Protein AF-A0A8H7TUS2-F1 (afdb_monomer_lite)

Structure (mmCIF, N/CA/C/O backbone):
data_AF-A0A8H7TUS2-F1
#
_entry.id   AF-A0A8H7TUS2-F1
#
loop_
_atom_site.group_PDB
_atom_site.id
_atom_site.type_symbol
_atom_site.label_atom_id
_atom_site.label_alt_id
_atom_site.label_comp_id
_atom_site.label_asym_id
_atom_site.label_entity_id
_atom_site.label_seq_id
_atom_site.pdbx_PDB_ins_code
_atom_site.Cartn_x
_atom_site.Cartn_y
_atom_site.Cartn_z
_atom_site.occupancy
_atom_site.B_iso_or_equiv
_atom_site.auth_seq_id
_atom_site.auth_comp_id
_atom_site.auth_asym_id
_atom_site.auth_atom_id
_atom_site.pdbx_PDB_model_num
ATOM 1 N N . MET A 1 1 ? 40.081 -35.229 26.082 1.00 34.72 1 MET A N 1
ATOM 2 C CA . MET A 1 1 ? 40.933 -34.629 25.039 1.00 34.72 1 MET A CA 1
ATOM 3 C C . MET A 1 1 ? 40.095 -34.564 23.781 1.00 34.72 1 MET A C 1
ATOM 5 O O . MET A 1 1 ? 39.712 -35.615 23.290 1.00 34.72 1 MET A O 1
ATOM 9 N N . ALA A 1 2 ? 39.682 -33.361 23.383 1.00 35.25 2 ALA A N 1
ATOM 10 C CA . ALA A 1 2 ? 38.905 -33.144 22.170 1.00 35.25 2 ALA A CA 1
ATOM 11 C C . ALA A 1 2 ? 39.886 -33.076 20.996 1.00 35.25 2 ALA A C 1
ATOM 13 O O . ALA A 1 2 ? 40.808 -32.264 21.015 1.00 35.25 2 ALA A O 1
ATOM 14 N N . SER A 1 3 ? 39.739 -33.990 20.044 1.00 38.72 3 SER A N 1
ATOM 15 C CA . SER A 1 3 ? 40.509 -34.000 18.807 1.00 38.72 3 SER A CA 1
ATOM 16 C C . SER A 1 3 ? 39.911 -32.964 17.862 1.00 38.72 3 SER A C 1
ATOM 18 O O . SER A 1 3 ? 38.762 -33.098 17.451 1.00 38.72 3 SER A O 1
ATOM 20 N N . GLU A 1 4 ? 40.676 -31.920 17.558 1.00 46.31 4 GLU A N 1
ATOM 21 C CA . GLU A 1 4 ? 40.338 -30.940 16.530 1.00 46.31 4 GLU A CA 1
ATOM 22 C C . GLU A 1 4 ? 40.502 -31.576 15.140 1.00 46.31 4 GLU A C 1
ATOM 24 O O . GLU A 1 4 ? 41.605 -31.959 14.742 1.00 46.31 4 GLU A O 1
ATOM 29 N N . GLU A 1 5 ? 39.402 -31.700 14.394 1.00 50.47 5 GLU A N 1
ATOM 30 C CA . GLU A 1 5 ? 39.428 -31.972 12.955 1.00 50.47 5 GLU A CA 1
ATOM 31 C C . GLU A 1 5 ? 39.929 -30.720 12.226 1.00 50.47 5 GLU A C 1
ATOM 33 O O . GLU A 1 5 ? 39.175 -29.818 11.869 1.00 50.47 5 GLU A O 1
ATOM 38 N N . SER A 1 6 ? 41.239 -30.662 12.008 1.00 51.59 6 SER A N 1
ATOM 39 C CA . SER A 1 6 ? 41.844 -29.725 11.068 1.00 51.59 6 SER A CA 1
ATOM 40 C C . SER A 1 6 ? 41.703 -30.286 9.651 1.00 51.59 6 SER A C 1
ATOM 42 O O . SER A 1 6 ? 42.516 -31.079 9.183 1.0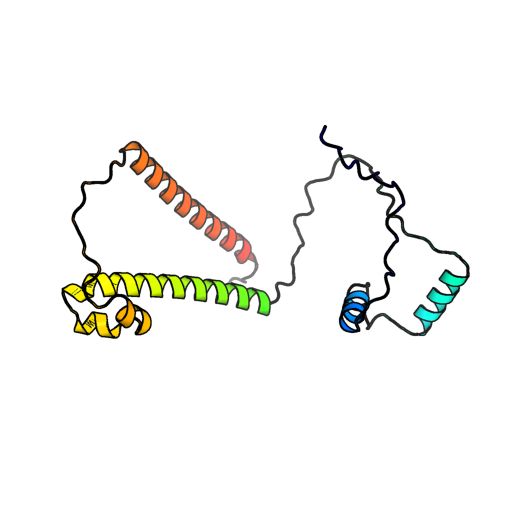0 51.59 6 SER A O 1
ATOM 44 N N . THR A 1 7 ? 40.643 -29.893 8.943 1.00 62.62 7 THR A N 1
ATOM 45 C CA . THR A 1 7 ? 40.546 -30.088 7.488 1.00 62.62 7 THR A CA 1
ATOM 46 C C . THR A 1 7 ? 41.699 -29.350 6.799 1.00 62.62 7 THR A C 1
ATOM 48 O O . THR A 1 7 ? 41.770 -28.123 6.912 1.00 62.62 7 THR A O 1
ATOM 51 N N . PRO A 1 8 ? 42.602 -30.029 6.066 1.00 59.81 8 PRO A N 1
ATOM 52 C CA . PRO A 1 8 ? 43.648 -29.337 5.332 1.00 59.81 8 PRO A CA 1
ATOM 53 C C . PRO A 1 8 ? 43.037 -28.643 4.110 1.00 59.81 8 PRO A C 1
ATOM 55 O O . PRO A 1 8 ? 42.563 -29.292 3.178 1.00 59.81 8 PRO A O 1
ATOM 58 N N . LEU A 1 9 ? 43.066 -27.309 4.118 1.00 59.84 9 LEU A N 1
ATOM 59 C CA . LEU A 1 9 ? 42.800 -26.457 2.959 1.00 59.84 9 LEU A CA 1
ATOM 60 C C . LEU A 1 9 ? 43.797 -26.802 1.844 1.00 59.84 9 LEU A C 1
ATOM 62 O O . LEU A 1 9 ? 44.928 -26.319 1.818 1.00 59.84 9 LEU A O 1
ATOM 66 N N . SER A 1 10 ? 43.395 -27.669 0.917 1.00 66.38 10 SER A N 1
ATOM 67 C CA . SER A 1 10 ? 44.170 -27.928 -0.288 1.00 66.38 10 SER A CA 1
ATOM 68 C C . SER A 1 10 ? 44.072 -26.714 -1.212 1.00 66.38 10 SER A C 1
ATOM 70 O O . SER A 1 10 ? 43.027 -26.493 -1.822 1.00 66.38 10 SER A O 1
ATOM 72 N N . LEU A 1 11 ? 45.166 -25.964 -1.363 1.00 65.19 11 LEU A N 1
ATOM 73 C CA . LEU A 1 11 ? 45.353 -24.930 -2.392 1.00 65.19 11 LEU A CA 1
ATOM 74 C C . LEU A 1 11 ? 45.527 -25.555 -3.790 1.00 65.19 11 LEU A C 1
ATOM 76 O O . LEU A 1 11 ? 46.476 -25.263 -4.514 1.00 65.19 11 LEU A O 1
ATOM 80 N N . ARG A 1 12 ? 44.636 -26.476 -4.166 1.00 72.19 12 ARG A N 1
ATOM 81 C CA . ARG A 1 12 ? 44.502 -26.897 -5.560 1.00 72.19 12 ARG A CA 1
ATOM 82 C C . ARG A 1 12 ? 43.554 -25.910 -6.238 1.00 72.19 12 ARG A C 1
ATOM 84 O O . ARG A 1 12 ? 42.526 -25.595 -5.637 1.00 72.19 12 ARG A O 1
ATOM 91 N N . PRO A 1 13 ? 43.872 -25.420 -7.450 1.00 72.69 13 PRO A N 1
ATOM 92 C CA . PRO A 1 13 ? 42.925 -24.614 -8.206 1.00 72.69 13 PRO A CA 1
ATOM 93 C C . PRO A 1 13 ? 41.612 -25.391 -8.314 1.00 72.69 13 PRO A C 1
ATOM 95 O O . PRO A 1 13 ? 41.618 -26.594 -8.594 1.00 72.69 13 PRO A O 1
ATOM 98 N N . VAL A 1 14 ? 40.499 -24.714 -8.020 1.00 67.38 14 VAL A N 1
ATOM 99 C CA . VAL A 1 14 ? 39.161 -25.299 -8.128 1.00 67.38 14 VAL A CA 1
ATOM 100 C C . VAL A 1 14 ? 39.028 -25.840 -9.554 1.00 67.38 14 VAL A C 1
ATOM 102 O O . VAL A 1 14 ? 39.317 -25.091 -10.491 1.00 67.38 14 VAL A O 1
ATOM 105 N N . PRO A 1 15 ? 38.659 -27.120 -9.755 1.00 69.56 15 PRO A N 1
ATOM 106 C CA . PRO A 1 15 ? 38.473 -27.643 -11.099 1.00 69.56 15 PRO A CA 1
ATOM 107 C C . PRO A 1 15 ? 37.460 -26.752 -11.814 1.00 69.56 15 PRO A C 1
ATOM 109 O O . PRO A 1 15 ? 36.329 -26.592 -11.350 1.00 69.56 15 PRO A O 1
ATOM 112 N N . VAL A 1 16 ? 37.893 -26.120 -12.907 1.00 63.94 16 VAL A N 1
ATOM 113 C CA . VAL A 1 16 ? 37.034 -25.266 -13.724 1.00 63.94 16 VAL A CA 1
ATOM 114 C C . VAL A 1 16 ? 35.939 -26.175 -14.266 1.00 63.94 16 VAL A C 1
ATOM 116 O O . VAL A 1 16 ? 36.209 -27.051 -15.084 1.00 63.94 16 VAL A O 1
ATOM 119 N N . ALA A 1 17 ? 34.720 -26.027 -13.748 1.00 62.62 17 ALA A N 1
ATOM 120 C CA . ALA A 1 17 ? 33.579 -26.766 -14.259 1.00 62.62 17 ALA A CA 1
ATOM 121 C C . ALA A 1 17 ? 33.454 -26.491 -15.763 1.00 62.62 17 ALA A C 1
ATOM 123 O O . ALA A 1 17 ? 33.613 -25.344 -16.193 1.00 62.62 17 ALA A O 1
ATOM 124 N N . ASP A 1 18 ? 33.186 -27.537 -16.549 1.00 61.56 18 ASP A N 1
ATOM 125 C CA . ASP A 1 18 ? 33.013 -27.430 -17.996 1.00 61.56 18 ASP A CA 1
ATOM 126 C C . ASP A 1 18 ? 32.070 -26.264 -18.324 1.00 61.56 18 ASP A C 1
ATOM 128 O O . ASP A 1 18 ? 30.880 -26.304 -18.009 1.00 61.56 18 ASP A O 1
ATOM 132 N N . ARG A 1 19 ? 32.590 -25.219 -18.985 1.00 62.00 19 ARG A N 1
ATOM 133 C CA . ARG A 1 19 ? 31.831 -24.031 -19.431 1.00 62.00 19 ARG A CA 1
ATOM 134 C C . ARG A 1 19 ? 30.894 -24.343 -20.612 1.00 62.00 19 ARG A C 1
ATOM 136 O O . ARG A 1 19 ? 30.648 -23.489 -21.470 1.00 62.00 19 ARG A O 1
ATOM 143 N N . LYS A 1 20 ? 30.420 -25.587 -20.706 1.00 66.81 20 LYS A N 1
ATOM 144 C CA . LYS A 1 20 ? 29.454 -26.038 -21.705 1.00 66.81 20 LYS A CA 1
ATOM 145 C C . LYS A 1 20 ? 28.049 -25.802 -21.141 1.00 66.81 20 LYS A C 1
ATOM 147 O O . LYS A 1 20 ? 27.778 -26.251 -20.027 1.00 66.81 20 LYS A O 1
ATOM 152 N N . PRO A 1 21 ? 27.165 -25.094 -21.864 1.00 66.50 21 PRO A N 1
ATOM 153 C CA . PRO A 1 21 ? 25.798 -24.871 -21.406 1.00 66.50 21 PRO A CA 1
ATOM 154 C C . PRO A 1 21 ? 25.099 -26.219 -21.243 1.00 66.50 21 PRO A C 1
ATOM 156 O O . PRO A 1 21 ? 25.183 -27.080 -22.121 1.00 66.50 21 PRO A O 1
ATOM 159 N N . LYS A 1 22 ? 24.426 -26.412 -20.108 1.00 73.81 22 LYS A N 1
ATOM 160 C CA . LYS A 1 22 ? 23.734 -27.671 -19.799 1.00 73.81 22 LYS A CA 1
ATOM 161 C C . LYS A 1 22 ? 22.353 -27.716 -20.451 1.00 73.81 22 LYS A C 1
ATOM 163 O O . LYS A 1 22 ? 21.790 -28.794 -20.619 1.00 73.81 22 LYS A O 1
ATOM 168 N N . ASN A 1 23 ? 21.819 -26.551 -20.824 1.00 80.88 23 ASN A N 1
ATOM 169 C CA . ASN A 1 23 ? 20.497 -26.387 -21.416 1.00 80.88 23 ASN A CA 1
ATOM 170 C C . ASN A 1 23 ? 20.539 -25.458 -22.644 1.00 80.88 23 ASN A C 1
ATOM 172 O O . ASN A 1 23 ? 21.298 -24.490 -22.692 1.00 80.88 23 ASN A O 1
ATOM 176 N N . LEU A 1 24 ? 19.665 -25.719 -23.619 1.00 78.50 24 LEU A N 1
ATOM 177 C CA . LEU A 1 24 ? 19.469 -24.890 -24.808 1.00 78.50 24 LEU A CA 1
ATOM 178 C C . LEU A 1 24 ? 19.122 -23.436 -24.448 1.00 78.50 24 LEU A C 1
ATOM 180 O O . LEU A 1 24 ? 19.588 -22.517 -25.111 1.00 78.50 24 LEU A O 1
ATOM 184 N N . ALA A 1 25 ? 18.360 -23.216 -23.373 1.00 81.31 25 ALA A N 1
ATOM 185 C CA . ALA A 1 25 ? 18.039 -21.869 -22.895 1.00 81.31 25 ALA A CA 1
ATOM 186 C C . ALA A 1 25 ? 19.293 -21.080 -22.466 1.00 81.31 25 ALA A C 1
ATOM 188 O O . ALA A 1 25 ? 19.424 -19.905 -22.801 1.00 81.31 25 ALA A O 1
ATOM 189 N N . GLU A 1 26 ? 20.246 -21.734 -21.795 1.00 81.00 26 GLU A N 1
ATOM 190 C CA . GLU A 1 26 ? 21.525 -21.120 -21.404 1.00 81.00 26 GLU A CA 1
ATOM 191 C C . GLU A 1 26 ? 22.400 -20.828 -22.628 1.00 81.00 26 GLU A C 1
ATOM 193 O O . GLU A 1 26 ? 23.069 -19.799 -22.689 1.00 81.00 26 GLU A O 1
ATOM 198 N N . PHE A 1 27 ? 22.369 -21.710 -23.631 1.00 79.81 27 PHE A N 1
ATOM 199 C CA . PHE A 1 27 ? 23.082 -21.504 -24.890 1.00 79.81 27 PHE A CA 1
ATOM 200 C C . PHE A 1 27 ? 22.532 -20.306 -25.672 1.00 79.81 27 PHE A C 1
ATOM 202 O O . PHE A 1 27 ? 23.301 -19.463 -26.128 1.00 79.81 27 PHE A O 1
ATOM 209 N N . ILE A 1 28 ? 21.205 -20.191 -25.770 1.00 82.00 28 ILE A N 1
ATOM 210 C CA . ILE A 1 28 ? 20.536 -19.059 -26.424 1.00 82.00 28 ILE A CA 1
ATOM 211 C C . ILE A 1 28 ? 20.849 -17.750 -25.689 1.00 82.00 28 ILE A C 1
ATOM 213 O O . ILE A 1 28 ? 21.170 -16.755 -26.337 1.00 82.00 28 ILE A O 1
ATOM 217 N N . ALA A 1 29 ? 20.807 -17.747 -24.353 1.00 82.81 29 ALA A N 1
ATOM 218 C CA . ALA A 1 29 ? 21.153 -16.575 -23.550 1.00 82.81 29 ALA A CA 1
ATOM 219 C C . ALA A 1 29 ? 22.613 -16.144 -23.763 1.00 82.81 29 ALA A C 1
ATOM 221 O O . ALA A 1 29 ? 22.881 -14.963 -23.966 1.00 82.81 29 ALA A O 1
ATOM 222 N N . ARG A 1 30 ? 23.547 -17.104 -23.796 1.00 79.44 30 ARG A N 1
ATOM 223 C CA . ARG A 1 30 ? 24.968 -16.835 -24.047 1.00 79.44 30 ARG A CA 1
ATOM 224 C C . ARG A 1 30 ? 25.211 -16.238 -25.429 1.00 79.44 30 ARG A C 1
ATOM 226 O O . ARG A 1 30 ? 25.967 -15.282 -25.539 1.00 79.44 30 ARG A O 1
ATOM 233 N N . ILE A 1 31 ? 24.584 -16.785 -26.468 1.00 80.75 31 ILE A N 1
ATOM 234 C CA . ILE A 1 31 ? 24.749 -16.270 -27.833 1.00 80.75 31 ILE A CA 1
ATOM 235 C C . ILE A 1 31 ? 24.148 -14.872 -27.963 1.00 80.75 31 ILE A C 1
ATOM 237 O O . ILE A 1 31 ? 24.745 -14.008 -28.592 1.00 80.75 31 ILE A O 1
ATOM 241 N N . ASN A 1 32 ? 22.998 -14.612 -27.339 1.00 80.25 32 ASN A N 1
ATOM 242 C CA . ASN A 1 32 ? 22.396 -13.279 -27.359 1.00 80.25 32 ASN A CA 1
ATOM 243 C C . ASN A 1 32 ? 23.213 -12.226 -26.595 1.00 80.25 32 ASN A C 1
ATOM 245 O O . ASN A 1 32 ? 23.097 -11.049 -26.917 1.00 80.25 32 ASN A O 1
ATOM 249 N N . ALA A 1 33 ? 24.027 -12.634 -25.618 1.00 79.69 33 ALA A N 1
ATOM 250 C CA . ALA A 1 33 ? 24.937 -11.744 -24.899 1.00 79.69 33 ALA A CA 1
ATOM 251 C C . ALA A 1 33 ? 26.211 -11.398 -25.696 1.00 79.69 33 ALA A C 1
ATOM 253 O O . ALA A 1 33 ? 26.919 -10.466 -25.326 1.00 79.69 33 ALA A O 1
ATOM 254 N N . GLN A 1 34 ? 26.517 -12.125 -26.779 1.00 78.94 34 GLN A N 1
ATOM 255 C CA . GLN A 1 34 ? 27.629 -11.785 -27.666 1.00 78.94 34 GLN A CA 1
ATOM 256 C C . GLN A 1 34 ? 27.242 -10.624 -28.600 1.00 78.94 34 GLN A C 1
ATOM 258 O O . GLN A 1 34 ? 26.101 -10.570 -29.078 1.00 78.94 34 GLN A O 1
ATOM 263 N N . PRO A 1 35 ? 28.174 -9.701 -28.905 1.00 66.00 35 PRO A N 1
ATOM 264 C CA . PRO A 1 35 ? 27.900 -8.562 -29.774 1.00 66.00 35 PRO A CA 1
ATOM 265 C C . PRO A 1 35 ? 27.426 -9.038 -31.157 1.00 66.00 35 PRO A C 1
ATOM 267 O O . PRO A 1 35 ? 28.137 -9.727 -31.884 1.00 66.00 35 PRO A O 1
ATOM 270 N N . GLY A 1 36 ? 26.186 -8.687 -31.512 1.00 71.00 36 GLY A N 1
ATOM 271 C CA . GLY A 1 36 ? 25.531 -9.089 -32.764 1.00 71.00 36 GLY A CA 1
ATOM 272 C C . GLY A 1 36 ? 24.563 -10.278 -32.660 1.00 71.00 36 GLY A C 1
ATOM 273 O O . GLY A 1 36 ? 23.772 -10.482 -33.587 1.00 71.00 36 GLY A O 1
ATOM 274 N N . GLY A 1 37 ? 24.547 -11.019 -31.546 1.00 80.12 37 GLY A N 1
ATOM 275 C CA . GLY A 1 37 ? 23.622 -12.133 -31.295 1.00 80.12 37 GLY A CA 1
ATOM 276 C C . GLY A 1 37 ? 23.526 -13.162 -32.436 1.00 80.12 37 GLY A C 1
ATOM 277 O O . GLY A 1 37 ? 24.399 -13.265 -33.298 1.00 80.12 37 GLY A O 1
ATOM 278 N N . PHE A 1 38 ? 22.403 -13.890 -32.524 1.00 76.19 38 PHE A N 1
ATOM 279 C CA . PHE A 1 38 ? 22.153 -14.829 -33.639 1.00 76.19 38 PHE A CA 1
ATOM 280 C C . PHE A 1 38 ? 22.128 -14.173 -35.027 1.00 76.19 38 PHE A C 1
ATOM 282 O O . PHE A 1 38 ? 22.279 -14.864 -36.029 1.00 76.19 38 PHE A O 1
ATOM 289 N N . ARG A 1 39 ? 21.914 -12.854 -35.111 1.00 77.38 39 ARG A N 1
ATOM 290 C CA . ARG A 1 39 ? 21.793 -12.140 -36.393 1.00 77.38 39 ARG A CA 1
ATOM 291 C C . ARG A 1 39 ? 23.146 -11.757 -36.996 1.00 77.38 39 ARG A C 1
ATOM 293 O O . ARG A 1 39 ? 23.227 -11.595 -38.208 1.00 77.38 39 ARG A O 1
ATOM 300 N N . GLY A 1 40 ? 24.182 -11.606 -36.171 1.00 72.00 40 GLY A N 1
ATOM 301 C CA . GLY A 1 40 ? 25.548 -11.293 -36.601 1.00 72.00 40 GLY A CA 1
ATOM 302 C C . GLY A 1 40 ? 26.390 -12.523 -36.952 1.00 72.00 40 GLY A C 1
ATOM 303 O O . GLY A 1 40 ? 27.426 -12.387 -37.608 1.00 72.00 40 GLY A O 1
ATOM 304 N N . LEU A 1 41 ? 25.935 -13.715 -36.549 1.00 72.00 41 LEU A N 1
ATOM 305 C CA . LEU A 1 41 ? 26.589 -14.994 -36.812 1.00 72.00 41 LEU A CA 1
ATOM 306 C C . LEU A 1 41 ? 26.348 -15.426 -38.265 1.00 72.00 41 LEU A C 1
ATOM 308 O O . LEU A 1 41 ? 25.227 -15.713 -38.677 1.00 72.00 41 LEU A O 1
ATOM 312 N N . THR A 1 42 ? 27.424 -15.488 -39.047 1.00 77.50 42 THR A N 1
ATOM 313 C CA . THR A 1 42 ? 27.422 -16.023 -40.417 1.00 77.50 42 THR A CA 1
ATOM 314 C C . THR A 1 42 ? 28.400 -17.187 -40.490 1.00 77.50 42 THR A C 1
ATOM 316 O O . THR A 1 42 ? 29.443 -17.167 -39.838 1.00 77.50 42 THR A O 1
ATOM 319 N N . GLU A 1 43 ? 28.067 -18.215 -41.272 1.00 75.12 43 GLU A N 1
ATOM 320 C CA . GLU A 1 43 ? 28.871 -19.444 -41.372 1.00 75.12 43 GLU A CA 1
ATOM 321 C C . GLU A 1 43 ? 30.312 -19.171 -41.831 1.00 75.12 43 GLU A C 1
ATOM 323 O O . GLU A 1 43 ? 31.239 -19.863 -41.417 1.00 75.12 43 GLU A O 1
ATOM 328 N N . THR A 1 44 ? 30.508 -18.136 -42.649 1.00 73.56 44 THR A N 1
ATOM 329 C CA . THR A 1 44 ? 31.827 -17.708 -43.125 1.00 73.56 44 THR A CA 1
ATOM 330 C C . THR A 1 44 ? 32.701 -17.193 -41.982 1.00 73.56 44 THR A C 1
ATOM 332 O O . THR A 1 44 ? 33.805 -17.697 -41.811 1.00 73.56 44 THR A O 1
ATOM 335 N N . LYS A 1 45 ? 32.175 -16.298 -41.132 1.00 74.56 45 LYS A N 1
ATOM 336 C CA . LYS A 1 45 ? 32.902 -15.757 -39.970 1.00 74.56 45 LYS A CA 1
ATOM 337 C C . LYS A 1 45 ? 33.246 -16.831 -38.943 1.00 74.56 45 LYS A C 1
ATOM 339 O O . LYS A 1 45 ? 34.332 -16.822 -38.388 1.00 74.56 45 LYS A O 1
ATOM 344 N N . LEU A 1 46 ? 32.338 -17.784 -38.722 1.00 75.12 46 LEU A N 1
ATOM 345 C CA . LEU A 1 46 ? 32.558 -18.857 -37.749 1.00 75.12 46 LEU A CA 1
ATOM 346 C C . LEU A 1 46 ? 33.652 -19.836 -38.204 1.00 75.12 46 LEU A C 1
ATOM 348 O O . LEU A 1 46 ? 34.384 -20.383 -37.385 1.00 75.12 46 LEU A O 1
ATOM 352 N N . ARG A 1 47 ? 33.764 -20.075 -39.517 1.00 76.75 47 ARG A N 1
ATOM 353 C CA . ARG A 1 47 ? 34.850 -20.890 -40.079 1.00 76.75 47 ARG A CA 1
ATOM 354 C C . ARG A 1 47 ? 36.188 -20.166 -40.025 1.00 76.75 47 ARG A C 1
ATOM 356 O O . ARG A 1 47 ? 37.188 -20.814 -39.747 1.00 76.75 47 ARG A O 1
ATOM 363 N N . GLU A 1 48 ? 36.199 -18.860 -40.275 1.00 75.88 48 GLU A N 1
ATOM 364 C CA . GLU A 1 48 ? 37.393 -18.020 -40.128 1.00 75.88 48 GLU A CA 1
ATOM 365 C C . GLU A 1 48 ? 37.875 -18.018 -38.666 1.00 75.88 48 GLU A C 1
ATOM 367 O O . GLU A 1 48 ? 39.021 -18.380 -38.413 1.00 75.88 48 GLU A O 1
ATOM 372 N N . GLU A 1 49 ? 36.977 -17.790 -37.702 1.00 71.31 49 GLU A N 1
ATOM 373 C CA . GLU A 1 49 ? 37.276 -17.842 -36.260 1.00 71.31 49 GLU A CA 1
ATOM 374 C C . GLU A 1 49 ? 37.781 -19.228 -35.815 1.00 71.31 49 GLU A C 1
ATOM 376 O O . GLU A 1 49 ? 38.740 -19.339 -35.053 1.00 71.31 49 GLU A O 1
ATOM 381 N N . ALA A 1 50 ? 37.183 -20.317 -36.313 1.00 74.62 50 ALA A N 1
ATOM 382 C CA . ALA A 1 50 ? 37.628 -21.672 -35.983 1.00 74.62 50 ALA A CA 1
ATOM 383 C C . ALA A 1 50 ? 39.057 -21.960 -36.480 1.00 74.62 50 ALA A C 1
ATOM 385 O O . ALA A 1 50 ? 39.826 -22.622 -35.783 1.00 74.62 50 ALA A O 1
ATOM 386 N N . VAL A 1 51 ? 39.416 -21.444 -37.659 1.00 74.94 51 VAL A N 1
ATOM 387 C CA . VAL A 1 51 ? 40.765 -21.571 -38.227 1.00 74.94 51 VAL A CA 1
ATOM 388 C C . VAL A 1 51 ? 41.765 -20.690 -37.468 1.00 74.94 51 VAL A C 1
ATOM 390 O O . VAL A 1 51 ? 42.902 -21.102 -37.246 1.00 74.94 51 VAL A O 1
ATOM 393 N N . GLU A 1 52 ? 41.364 -19.501 -37.021 1.00 70.56 52 GLU A N 1
ATOM 394 C CA . GLU A 1 52 ? 42.195 -18.617 -36.191 1.00 70.56 52 GLU A CA 1
ATOM 395 C C . GLU A 1 52 ? 42.476 -19.214 -34.801 1.00 70.56 52 GLU A C 1
ATOM 397 O O . GLU A 1 52 ? 43.611 -19.153 -34.316 1.00 70.56 52 GLU A O 1
ATOM 402 N N . LEU A 1 53 ? 41.480 -19.877 -34.202 1.00 67.88 53 LEU A N 1
ATOM 403 C CA . LEU A 1 53 ? 41.622 -20.616 -32.945 1.00 67.88 53 LEU A CA 1
ATOM 404 C C . LEU A 1 53 ? 42.505 -21.867 -33.092 1.00 67.88 53 LEU A C 1
ATOM 406 O O . LEU A 1 53 ? 43.302 -22.156 -32.199 1.00 67.88 53 LEU A O 1
ATOM 410 N N . GLU A 1 54 ? 42.407 -22.595 -34.210 1.00 68.12 54 GLU A N 1
ATOM 411 C CA . GLU A 1 54 ? 43.261 -23.760 -34.500 1.00 68.12 54 GLU A CA 1
ATOM 412 C C . GLU A 1 54 ? 44.727 -23.359 -34.735 1.00 68.12 54 GLU A C 1
ATOM 414 O O . GLU A 1 54 ? 45.644 -24.064 -34.312 1.00 68.12 54 GLU A O 1
ATOM 419 N N . ASN A 1 55 ? 44.960 -22.183 -35.324 1.00 66.94 55 ASN A N 1
ATOM 420 C CA . ASN A 1 55 ? 46.297 -21.627 -35.555 1.00 66.94 55 ASN A CA 1
ATOM 421 C C . ASN A 1 55 ? 46.942 -21.003 -34.301 1.00 66.94 55 ASN A C 1
ATOM 423 O O . ASN A 1 55 ? 48.014 -20.405 -34.393 1.00 66.94 55 ASN A O 1
ATOM 427 N N . GLY A 1 56 ? 46.327 -21.155 -33.122 1.00 52.38 56 GLY A N 1
ATOM 428 C CA . GLY A 1 56 ? 46.920 -20.764 -31.843 1.00 52.38 56 GLY A CA 1
ATOM 429 C C . GLY A 1 56 ? 46.983 -19.257 -31.598 1.00 52.38 56 GLY A C 1
ATOM 430 O O . GLY A 1 56 ? 47.594 -18.838 -30.617 1.00 52.38 56 GLY A O 1
ATOM 431 N N . ASN A 1 57 ? 46.321 -18.435 -32.419 1.00 49.41 57 ASN A N 1
ATOM 432 C CA . ASN A 1 57 ? 46.187 -17.003 -32.163 1.00 49.41 57 ASN A CA 1
ATOM 433 C C . ASN A 1 57 ? 45.005 -16.747 -31.217 1.00 49.41 57 ASN A C 1
ATOM 435 O O . ASN A 1 57 ? 44.065 -16.021 -31.526 1.00 49.41 57 ASN A O 1
ATOM 439 N N . SER A 1 58 ? 45.041 -17.401 -30.054 1.00 44.75 58 SER A N 1
ATOM 440 C CA . SER A 1 58 ? 44.186 -17.039 -28.930 1.00 44.75 58 SER A CA 1
ATOM 441 C C . SER A 1 58 ? 44.733 -15.745 -28.341 1.00 44.75 58 SER A C 1
ATOM 443 O O . SER A 1 58 ? 45.502 -15.776 -27.381 1.00 44.75 58 SER A O 1
ATOM 445 N N . THR A 1 59 ? 44.344 -14.602 -28.902 1.00 42.72 59 THR A N 1
ATOM 446 C CA . THR A 1 59 ? 44.296 -13.376 -28.109 1.00 42.72 59 THR A CA 1
ATOM 447 C C . THR A 1 59 ? 43.195 -13.613 -27.082 1.00 42.72 59 THR A C 1
ATOM 449 O O . THR A 1 59 ? 42.021 -13.333 -27.302 1.00 42.72 59 THR A O 1
ATOM 452 N N . ALA A 1 60 ? 43.562 -14.253 -25.972 1.00 42.56 60 ALA A N 1
ATOM 453 C CA . ALA A 1 60 ? 42.899 -13.957 -24.727 1.00 42.56 60 ALA A CA 1
ATOM 454 C C . ALA A 1 60 ? 43.098 -12.452 -24.555 1.00 42.56 60 ALA A C 1
ATOM 456 O O . ALA A 1 60 ? 44.200 -12.009 -24.242 1.00 42.56 60 ALA A O 1
ATOM 457 N N . GLU A 1 61 ? 42.067 -11.674 -24.870 1.00 44.09 61 GLU A N 1
ATOM 458 C CA . GLU A 1 61 ? 41.887 -10.350 -24.291 1.00 44.09 61 GLU A CA 1
ATOM 459 C C . GLU A 1 61 ? 41.730 -10.583 -22.781 1.00 44.09 61 GLU A C 1
ATOM 461 O O . GLU A 1 61 ? 40.634 -10.704 -22.238 1.00 44.09 61 GLU A O 1
ATOM 466 N N . ASP A 1 62 ? 42.872 -10.827 -22.137 1.00 34.47 62 ASP A N 1
ATOM 467 C CA . ASP A 1 62 ? 43.119 -10.424 -20.771 1.00 34.47 62 ASP A CA 1
ATOM 468 C C . ASP A 1 62 ? 43.038 -8.903 -20.849 1.00 34.47 62 ASP A C 1
ATOM 470 O O . ASP A 1 62 ? 43.857 -8.258 -21.508 1.00 34.47 62 ASP A O 1
ATOM 474 N N . ASP A 1 63 ? 41.939 -8.372 -20.331 1.00 36.78 63 ASP A N 1
ATOM 475 C CA . ASP A 1 63 ? 41.713 -6.948 -20.154 1.00 36.78 63 ASP A CA 1
ATOM 476 C C . ASP A 1 63 ? 42.759 -6.482 -19.129 1.00 36.78 63 ASP A C 1
ATOM 478 O O . ASP A 1 63 ? 42.533 -6.487 -17.916 1.00 36.78 63 ASP A O 1
ATOM 482 N N . ASP A 1 64 ? 43.973 -6.239 -19.631 1.00 33.91 64 ASP A N 1
ATOM 483 C CA . ASP A 1 64 ? 45.092 -5.661 -18.905 1.00 33.91 64 ASP A CA 1
ATOM 484 C C . ASP A 1 64 ? 44.653 -4.247 -18.537 1.00 33.91 64 ASP A C 1
ATOM 486 O O . ASP A 1 64 ? 44.688 -3.318 -19.343 1.00 33.91 64 ASP A O 1
ATOM 490 N N . VAL A 1 65 ? 44.104 -4.140 -17.329 1.00 38.66 65 VAL A N 1
ATOM 491 C CA . VAL A 1 65 ? 43.687 -2.901 -16.684 1.00 38.66 65 VAL A CA 1
ATOM 492 C C . VAL A 1 65 ? 44.870 -1.937 -16.641 1.00 38.66 65 VAL A C 1
ATOM 494 O O . VAL A 1 65 ? 45.669 -1.936 -15.703 1.00 38.66 65 VAL A O 1
ATOM 497 N N . ASP A 1 66 ? 44.954 -1.096 -17.669 1.00 37.03 66 ASP A N 1
ATOM 498 C CA . ASP A 1 66 ? 45.812 0.079 -17.719 1.00 37.03 66 ASP A CA 1
ATOM 499 C C . ASP A 1 66 ? 45.331 1.076 -16.657 1.00 37.03 66 ASP A C 1
ATOM 501 O O . ASP A 1 66 ? 44.431 1.891 -16.863 1.00 37.03 66 ASP A O 1
ATOM 505 N N . MET A 1 67 ? 45.904 0.958 -15.460 1.00 42.97 67 MET A N 1
ATOM 506 C CA . MET A 1 67 ? 45.778 1.934 -14.382 1.00 42.97 67 MET A CA 1
ATOM 507 C C . MET A 1 67 ? 46.623 3.168 -14.723 1.00 42.97 67 MET A C 1
ATOM 509 O O . MET A 1 67 ? 47.681 3.396 -14.133 1.00 42.97 67 MET A O 1
ATOM 513 N N . SER A 1 68 ? 46.140 3.973 -15.669 1.00 37.25 68 SER A N 1
ATOM 514 C CA . SER A 1 68 ? 46.567 5.359 -15.850 1.00 37.25 68 SER A CA 1
ATOM 515 C C . SER A 1 68 ? 45.612 6.279 -15.087 1.00 37.25 68 SER A C 1
ATOM 517 O O . SER A 1 68 ? 44.526 6.612 -15.552 1.00 37.25 68 SER A O 1
ATOM 519 N N . ASP A 1 69 ? 46.056 6.661 -13.896 1.00 35.34 69 ASP A N 1
ATOM 520 C CA . ASP A 1 69 ? 45.464 7.632 -12.975 1.00 35.34 69 ASP A CA 1
ATOM 521 C C . ASP A 1 69 ? 45.294 9.039 -13.593 1.00 35.34 69 ASP A C 1
ATOM 523 O O . ASP A 1 69 ? 46.165 9.508 -14.330 1.00 35.34 69 ASP A O 1
ATOM 527 N N . GLY A 1 70 ? 44.222 9.730 -13.191 1.00 38.69 70 GLY A N 1
ATOM 528 C CA . GLY A 1 70 ? 44.211 11.190 -13.056 1.00 38.69 70 GLY A CA 1
ATOM 529 C C . GLY A 1 70 ? 43.505 12.024 -14.132 1.00 38.69 70 GLY A C 1
ATOM 530 O O . GLY A 1 70 ? 44.052 12.268 -15.200 1.00 38.69 70 GLY A O 1
ATOM 531 N N . GLU A 1 71 ? 42.376 12.616 -13.720 1.00 44.31 71 GLU A N 1
ATOM 532 C CA . GLU A 1 71 ? 41.762 13.860 -14.233 1.00 44.31 71 GLU A CA 1
ATOM 533 C C . GLU A 1 71 ? 40.825 13.753 -15.452 1.00 44.31 71 GLU A C 1
ATOM 535 O O . GLU A 1 71 ? 41.192 14.016 -16.595 1.00 44.31 71 GLU A O 1
ATOM 540 N N . GLY A 1 72 ? 39.547 13.474 -15.170 1.00 36.22 72 GLY A N 1
ATOM 541 C CA . GLY A 1 72 ? 38.462 13.640 -16.142 1.00 36.22 72 GLY A CA 1
ATOM 542 C C . GLY A 1 72 ? 37.062 13.259 -15.651 1.00 36.22 72 GLY A C 1
ATOM 543 O O . GLY A 1 72 ? 36.224 12.889 -16.467 1.00 36.22 72 GLY A O 1
ATOM 544 N N . GLU A 1 73 ? 36.792 13.298 -14.344 1.00 41.91 73 GLU A N 1
ATOM 545 C CA . GLU A 1 73 ? 35.432 13.147 -13.810 1.00 41.91 73 GLU A CA 1
ATOM 546 C C . GLU A 1 73 ? 34.736 14.512 -13.847 1.00 41.91 73 GLU A C 1
ATOM 548 O O . GLU A 1 73 ? 34.891 15.277 -12.906 1.00 41.91 73 GLU A O 1
ATOM 553 N N . ASP A 1 74 ? 34.044 14.846 -14.943 1.00 41.19 74 ASP A N 1
ATOM 554 C CA . ASP A 1 74 ? 32.960 15.856 -14.909 1.00 41.19 74 ASP A CA 1
ATOM 555 C C . ASP A 1 74 ? 32.048 15.913 -16.162 1.00 41.19 74 ASP A C 1
ATOM 557 O O . ASP A 1 74 ? 31.142 16.740 -16.210 1.00 41.19 74 ASP A O 1
ATOM 561 N N . GLU A 1 75 ? 32.185 15.040 -17.173 1.00 42.38 75 GLU A N 1
ATOM 562 C CA . GLU A 1 75 ? 31.350 15.137 -18.396 1.00 42.38 75 GLU A CA 1
ATOM 563 C C . GLU A 1 75 ? 30.828 13.786 -18.930 1.00 42.38 75 GLU A C 1
ATOM 565 O O . GLU A 1 75 ? 30.832 13.536 -20.134 1.00 42.38 75 GLU A O 1
ATOM 570 N N . ALA A 1 76 ? 30.347 12.895 -18.053 1.00 40.53 76 ALA A N 1
ATOM 571 C CA . ALA A 1 76 ? 29.745 11.614 -18.463 1.00 40.53 76 ALA A CA 1
ATOM 572 C C . ALA A 1 76 ? 28.354 11.318 -17.858 1.00 40.53 76 ALA A C 1
ATOM 574 O O . ALA A 1 76 ? 27.918 10.171 -17.860 1.00 40.53 76 ALA A O 1
ATOM 575 N N . GLU A 1 77 ? 27.618 12.329 -17.380 1.00 44.06 77 GLU A N 1
ATOM 576 C CA . GLU A 1 77 ? 26.199 12.172 -16.985 1.00 44.06 77 GLU A CA 1
ATOM 577 C C . GLU A 1 77 ? 25.203 12.514 -18.114 1.00 44.06 77 GLU A C 1
ATOM 579 O O . GLU A 1 77 ? 23.987 12.400 -17.949 1.00 44.06 77 GLU A O 1
ATOM 584 N N . GLU A 1 78 ? 25.685 12.883 -19.301 1.00 46.19 78 GLU A N 1
ATOM 585 C CA . GLU A 1 78 ? 24.845 13.148 -20.469 1.00 46.19 78 GLU A CA 1
ATOM 586 C C . GLU A 1 78 ? 24.986 12.028 -21.501 1.00 46.19 78 GLU A C 1
ATOM 588 O O . GLU A 1 78 ? 25.825 12.119 -22.388 1.00 46.19 78 GLU A O 1
ATOM 593 N N . GLN A 1 79 ? 24.122 11.006 -21.396 1.00 44.06 79 GLN A N 1
ATOM 594 C CA . GLN A 1 79 ? 23.613 10.120 -22.473 1.00 44.06 79 GLN A CA 1
ATOM 595 C C . GLN A 1 79 ? 23.432 8.655 -22.047 1.00 44.06 79 GLN A C 1
ATOM 597 O O . GLN A 1 79 ? 23.659 7.734 -22.824 1.00 44.06 79 GLN A O 1
ATOM 602 N N . GLU A 1 80 ? 22.846 8.412 -20.880 1.00 43.75 80 GLU A N 1
ATOM 603 C CA . GLU A 1 80 ? 21.967 7.250 -20.742 1.00 43.75 80 GLU A CA 1
ATOM 604 C C . GLU A 1 80 ? 20.522 7.690 -20.975 1.00 43.75 80 GLU A C 1
ATOM 606 O O . GLU A 1 80 ? 19.659 7.659 -20.100 1.00 43.75 80 GLU A O 1
ATOM 611 N N . ALA A 1 81 ? 20.224 8.064 -22.222 1.00 50.25 81 ALA A N 1
ATOM 612 C CA . ALA A 1 81 ? 18.879 7.871 -22.741 1.00 50.25 81 ALA A CA 1
ATOM 613 C C . ALA A 1 81 ? 18.672 6.357 -22.886 1.00 50.25 81 ALA A C 1
ATOM 615 O O . ALA A 1 81 ? 18.620 5.831 -23.998 1.00 50.25 81 ALA A O 1
ATOM 616 N N . GLN A 1 82 ? 18.602 5.648 -21.750 1.00 58.91 82 GLN A N 1
ATOM 617 C CA . GLN A 1 82 ? 18.058 4.304 -21.703 1.00 58.91 82 GLN A CA 1
ATOM 618 C C . GLN A 1 82 ? 16.740 4.412 -22.451 1.00 58.91 82 GLN A C 1
ATOM 620 O O . GLN A 1 82 ? 15.901 5.256 -22.130 1.00 58.91 82 GLN A O 1
ATOM 625 N N . THR A 1 83 ? 16.591 3.658 -23.533 1.00 60.84 83 THR A N 1
ATOM 626 C CA . THR A 1 83 ? 15.316 3.555 -24.226 1.00 60.84 83 THR A CA 1
ATOM 627 C C . THR A 1 83 ? 14.374 2.891 -23.241 1.00 60.84 83 THR A C 1
ATOM 629 O O . THR A 1 83 ? 14.313 1.666 -23.176 1.00 60.84 83 THR A O 1
ATOM 632 N N . ILE A 1 84 ? 13.743 3.708 -22.399 1.00 70.31 84 ILE A N 1
ATOM 633 C CA . ILE A 1 84 ? 12.884 3.253 -21.327 1.00 70.31 84 ILE A CA 1
ATOM 634 C C . ILE A 1 84 ? 11.804 2.412 -21.999 1.00 70.31 84 ILE A C 1
ATOM 636 O O . ILE A 1 84 ? 11.028 2.930 -22.809 1.00 70.31 84 ILE A O 1
ATOM 640 N N . ASP A 1 85 ? 11.800 1.109 -21.717 1.00 83.94 85 ASP A N 1
ATOM 641 C CA . ASP A 1 85 ? 10.825 0.206 -22.304 1.00 83.94 85 ASP A CA 1
ATOM 642 C C . ASP A 1 85 ? 9.436 0.656 -21.822 1.00 83.94 85 ASP A C 1
ATOM 644 O O . ASP A 1 85 ? 9.173 0.662 -20.611 1.00 83.94 85 ASP A O 1
ATOM 648 N N . PRO A 1 86 ? 8.522 1.056 -22.726 1.00 83.69 86 PRO A N 1
ATOM 649 C CA . PRO A 1 86 ? 7.181 1.470 -22.332 1.00 83.69 86 PRO A CA 1
ATOM 650 C C . PRO A 1 86 ? 6.440 0.374 -21.553 1.00 83.69 86 PRO A C 1
ATOM 652 O O . PRO A 1 86 ? 5.557 0.684 -20.751 1.00 83.69 86 PRO A O 1
ATOM 655 N N . VAL A 1 87 ? 6.791 -0.901 -21.757 1.00 89.56 87 VAL A N 1
ATOM 656 C CA . VAL A 1 87 ? 6.237 -2.023 -20.992 1.00 89.56 87 VAL A CA 1
ATOM 657 C C . VAL A 1 87 ? 6.756 -2.017 -19.556 1.00 89.56 87 VAL A C 1
ATOM 659 O O . VAL A 1 87 ? 5.970 -2.244 -18.634 1.00 89.56 87 VAL A O 1
ATOM 662 N N . GLN A 1 88 ? 8.036 -1.707 -19.349 1.00 90.75 88 GLN A N 1
ATOM 663 C CA . GLN A 1 88 ? 8.637 -1.625 -18.022 1.00 90.75 88 GLN A CA 1
ATOM 664 C C . GLN A 1 88 ? 8.009 -0.494 -17.199 1.00 90.75 88 GLN A C 1
ATOM 666 O O . GLN A 1 88 ? 7.495 -0.762 -16.116 1.00 90.75 88 GLN A O 1
ATOM 671 N N . VAL A 1 89 ? 7.916 0.724 -17.745 1.00 89.56 89 VAL A N 1
ATOM 672 C CA . VAL A 1 89 ? 7.270 1.860 -17.046 1.00 89.56 89 VAL A CA 1
ATOM 673 C C . VAL A 1 89 ? 5.817 1.563 -16.728 1.00 89.56 89 VAL A C 1
ATOM 675 O O . VAL A 1 89 ? 5.329 1.873 -15.645 1.00 89.56 89 VAL A O 1
ATOM 678 N N . ARG A 1 90 ? 5.097 0.937 -17.664 1.00 92.00 90 ARG A N 1
ATOM 679 C CA . ARG A 1 90 ? 3.712 0.532 -17.420 1.00 92.00 90 ARG A CA 1
ATOM 680 C C . ARG A 1 90 ? 3.620 -0.438 -16.244 1.00 92.00 90 ARG A C 1
ATOM 682 O O . ARG A 1 90 ? 2.700 -0.313 -15.441 1.00 92.00 90 ARG A O 1
ATOM 689 N N . ASN A 1 91 ? 4.524 -1.408 -16.159 1.00 93.19 91 ASN A N 1
ATOM 690 C CA . ASN A 1 91 ? 4.531 -2.372 -15.065 1.00 93.19 91 ASN A CA 1
ATOM 691 C C . ASN A 1 91 ? 4.901 -1.706 -13.736 1.00 93.19 91 ASN A C 1
ATOM 693 O O . ASN A 1 91 ? 4.237 -1.974 -12.742 1.00 93.19 91 ASN A O 1
ATOM 697 N N . GLU A 1 92 ? 5.869 -0.790 -13.726 1.00 92.50 92 GLU A N 1
ATOM 698 C CA . GLU A 1 92 ? 6.225 -0.003 -12.539 1.00 92.50 92 GLU A CA 1
ATOM 699 C C . GLU A 1 92 ? 5.011 0.788 -12.029 1.00 92.50 92 GLU A C 1
ATOM 701 O O . GLU A 1 92 ? 4.566 0.574 -10.900 1.00 92.50 92 GLU A O 1
ATOM 706 N N . VAL A 1 93 ? 4.355 1.568 -12.894 1.00 94.94 93 VAL A N 1
ATOM 707 C CA . VAL A 1 93 ? 3.140 2.322 -12.537 1.00 94.94 93 VAL A CA 1
ATOM 708 C C . VAL A 1 93 ? 2.023 1.406 -12.023 1.00 94.94 93 VAL A C 1
ATOM 710 O O . VAL A 1 93 ? 1.349 1.732 -11.046 1.00 94.94 93 VAL A O 1
ATOM 713 N N . LEU A 1 94 ? 1.806 0.246 -12.649 1.00 96.19 94 LEU A N 1
ATOM 714 C CA . LEU A 1 94 ? 0.786 -0.699 -12.183 1.00 96.19 94 LEU A CA 1
ATOM 715 C C . LEU A 1 94 ? 1.115 -1.270 -10.805 1.00 96.19 94 LEU A C 1
ATOM 717 O O . LEU A 1 94 ? 0.219 -1.370 -9.969 1.00 96.19 94 LEU A O 1
ATOM 721 N N . THR A 1 95 ? 2.380 -1.594 -10.541 1.00 95.81 95 THR A N 1
ATOM 722 C CA . THR A 1 95 ? 2.785 -2.114 -9.231 1.00 95.81 95 THR A CA 1
ATOM 723 C C . THR A 1 95 ? 2.615 -1.066 -8.130 1.00 95.81 95 THR A C 1
ATOM 725 O O . THR A 1 95 ? 2.168 -1.404 -7.033 1.00 95.81 95 THR A O 1
ATOM 728 N N . GLU A 1 96 ? 2.894 0.209 -8.409 1.00 95.50 96 GLU A N 1
ATOM 729 C CA . GLU A 1 96 ? 2.635 1.317 -7.482 1.00 95.50 96 GLU A CA 1
ATOM 730 C C . GLU A 1 96 ? 1.135 1.505 -7.213 1.00 95.50 96 GLU A C 1
ATOM 732 O O . GLU A 1 96 ? 0.714 1.625 -6.059 1.00 95.50 96 GLU A O 1
ATOM 737 N N . ILE A 1 97 ? 0.301 1.462 -8.258 1.00 97.00 97 ILE A N 1
ATOM 738 C CA . ILE A 1 97 ? -1.161 1.562 -8.125 1.00 97.00 97 ILE A CA 1
ATOM 739 C C . ILE A 1 97 ? -1.714 0.399 -7.295 1.00 97.00 97 ILE A C 1
ATOM 741 O O . ILE A 1 97 ? -2.560 0.607 -6.423 1.00 97.00 97 ILE A O 1
ATOM 745 N N . GLU A 1 98 ? -1.238 -0.823 -7.527 1.00 96.75 98 GLU A N 1
ATOM 746 C CA . GLU A 1 98 ? -1.640 -1.996 -6.750 1.00 96.75 98 GLU A CA 1
ATOM 747 C C . GLU A 1 98 ? -1.250 -1.865 -5.276 1.00 96.75 98 GLU A C 1
ATOM 749 O O . GLU A 1 98 ? -2.032 -2.221 -4.390 1.00 96.75 98 GLU A O 1
ATOM 754 N N . GLN A 1 99 ? -0.061 -1.329 -4.990 1.00 96.69 99 GLN A N 1
ATOM 755 C CA . GLN A 1 99 ? 0.360 -1.036 -3.622 1.00 96.69 99 GLN A CA 1
ATOM 756 C C . GLN A 1 99 ? -0.564 -0.009 -2.968 1.00 96.69 99 GLN A C 1
ATOM 758 O O . GLN A 1 99 ? -1.107 -0.286 -1.897 1.00 96.69 99 GLN A O 1
ATOM 763 N N . ALA A 1 100 ? -0.806 1.130 -3.619 1.00 97.06 100 ALA A N 1
ATOM 764 C CA . ALA A 1 100 ? -1.701 2.167 -3.111 1.00 97.06 100 ALA A CA 1
ATOM 765 C C . ALA A 1 100 ? -3.128 1.637 -2.881 1.00 97.06 100 ALA A C 1
ATOM 767 O O . ALA A 1 100 ? -3.734 1.897 -1.840 1.00 97.06 100 ALA A O 1
ATOM 768 N N . SER A 1 101 ? -3.646 0.833 -3.812 1.00 95.81 101 SER A N 1
ATOM 769 C CA . SER A 1 101 ? -4.960 0.197 -3.695 1.00 95.81 101 SER A CA 1
ATOM 770 C C . SER A 1 101 ? -5.031 -0.760 -2.506 1.00 95.81 101 SER A C 1
ATOM 772 O O . SER A 1 101 ? -6.016 -0.737 -1.767 1.00 95.81 101 SER A O 1
ATOM 774 N N . ARG A 1 102 ? -3.980 -1.552 -2.264 1.00 94.31 102 ARG A N 1
ATOM 775 C CA . ARG A 1 102 ? -3.902 -2.445 -1.101 1.00 94.31 102 ARG A CA 1
ATOM 776 C C . ARG A 1 102 ? -3.940 -1.660 0.208 1.00 94.31 102 ARG A C 1
ATOM 778 O O . ARG A 1 102 ? -4.710 -2.016 1.093 1.00 94.31 102 ARG A O 1
ATOM 785 N N . TRP A 1 103 ? -3.169 -0.576 0.315 1.00 96.62 103 TRP A N 1
ATOM 786 C CA . TRP A 1 103 ? -3.190 0.296 1.494 1.00 96.62 103 TRP A CA 1
ATOM 787 C C . TRP A 1 103 ? -4.562 0.932 1.718 1.00 96.62 103 TRP A C 1
ATOM 789 O O . TRP A 1 103 ? -5.074 0.902 2.836 1.00 96.62 103 TRP A O 1
ATOM 799 N N . ALA A 1 104 ? -5.191 1.443 0.659 1.00 96.06 104 ALA A N 1
ATOM 800 C CA . ALA A 1 104 ? -6.544 1.983 0.731 1.00 96.06 104 ALA A CA 1
ATOM 801 C C . ALA A 1 104 ? -7.565 0.921 1.177 1.00 96.06 104 ALA A C 1
ATOM 803 O O . ALA A 1 104 ? -8.426 1.213 2.006 1.00 96.06 104 ALA A O 1
ATOM 804 N N . GLY A 1 105 ? -7.439 -0.316 0.686 1.00 94.38 105 GLY A N 1
ATOM 805 C CA . GLY A 1 105 ? -8.244 -1.458 1.122 1.00 94.38 105 GLY A CA 1
ATOM 806 C C . GLY A 1 105 ? -8.073 -1.752 2.612 1.00 94.38 105 GLY A C 1
ATOM 807 O O . GLY A 1 105 ? -9.064 -1.828 3.334 1.00 94.38 105 GLY A O 1
ATOM 808 N N . THR A 1 106 ? -6.831 -1.813 3.099 1.00 93.62 106 THR A N 1
ATOM 809 C CA . THR A 1 106 ? -6.538 -2.006 4.527 1.00 93.62 106 THR A CA 1
ATOM 810 C C . THR A 1 106 ? -7.136 -0.886 5.383 1.00 93.62 106 THR A C 1
ATOM 812 O O . THR A 1 106 ? -7.766 -1.161 6.401 1.00 93.62 106 THR A O 1
ATOM 815 N N . ILE A 1 107 ? -6.991 0.380 4.976 1.00 94.62 107 ILE A N 1
ATOM 816 C CA . ILE A 1 107 ? -7.576 1.527 5.694 1.00 94.62 107 ILE A CA 1
ATOM 817 C C . ILE A 1 107 ? -9.106 1.442 5.702 1.00 94.62 107 ILE A C 1
ATOM 819 O O . ILE A 1 107 ? -9.746 1.687 6.724 1.00 94.62 107 ILE A O 1
ATOM 823 N N . LEU A 1 108 ? -9.717 1.069 4.579 1.00 92.81 108 LEU A N 1
ATOM 824 C CA . LEU A 1 108 ? -11.161 0.889 4.506 1.00 92.81 108 LEU A CA 1
ATOM 825 C C . LEU A 1 108 ? -11.633 -0.218 5.455 1.00 92.81 108 LEU A C 1
ATOM 827 O O . LEU A 1 108 ? -12.644 -0.041 6.136 1.00 92.81 108 LEU A O 1
ATOM 831 N N . GLU A 1 109 ? -10.913 -1.336 5.535 1.00 91.38 109 GLU A N 1
ATOM 832 C CA . GLU A 1 109 ? -11.224 -2.425 6.460 1.00 91.38 109 GLU A CA 1
ATOM 833 C C . GLU A 1 109 ? -11.100 -1.986 7.924 1.00 91.38 109 GLU A C 1
ATOM 835 O O . GLU A 1 109 ? -12.011 -2.250 8.710 1.00 91.38 109 GLU A O 1
ATOM 840 N N . THR A 1 110 ? -10.047 -1.250 8.301 1.00 91.25 110 THR A N 1
ATOM 841 C CA . THR A 1 110 ? -9.887 -0.765 9.684 1.00 91.25 110 THR A CA 1
ATOM 842 C C . THR A 1 110 ? -10.966 0.243 10.074 1.00 91.25 110 THR A C 1
ATOM 844 O O . THR A 1 110 ? -11.561 0.120 11.148 1.00 91.25 110 THR A O 1
ATOM 847 N N . LEU A 1 111 ? -11.294 1.192 9.193 1.00 90.94 111 LEU A N 1
ATOM 848 C CA . LEU A 1 111 ? -12.384 2.147 9.408 1.00 90.94 111 LEU A CA 1
ATOM 849 C C . LEU A 1 111 ? -13.744 1.450 9.475 1.00 90.94 111 LEU A C 1
ATOM 851 O O . LEU A 1 111 ? -14.590 1.808 10.294 1.00 90.94 111 LEU A O 1
ATOM 855 N N . SER A 1 112 ? -13.953 0.425 8.650 1.00 91.38 112 SER A N 1
ATOM 856 C CA . SER A 1 112 ? -15.191 -0.351 8.671 1.00 91.38 112 SER A CA 1
ATOM 857 C C . SER A 1 112 ? -15.317 -1.161 9.963 1.00 91.38 112 SER A C 1
ATOM 859 O O . SER A 1 112 ? -16.398 -1.187 10.548 1.00 91.38 112 SER A O 1
ATOM 861 N N . LEU A 1 113 ? -14.231 -1.755 10.474 1.00 90.56 113 LEU A N 1
ATOM 862 C CA . LEU A 1 113 ? -14.227 -2.390 11.797 1.00 90.56 113 LEU A CA 1
ATOM 863 C C . LEU A 1 113 ? -14.530 -1.376 12.907 1.00 90.56 113 LEU A C 1
ATOM 865 O O . LEU A 1 113 ? -15.341 -1.675 13.782 1.00 90.56 113 LEU A O 1
ATOM 869 N N . LEU A 1 114 ? -13.967 -0.168 12.843 1.00 89.50 114 LEU A N 1
ATOM 870 C CA . LEU A 1 114 ? -14.237 0.895 13.814 1.00 89.50 114 LEU A CA 1
ATOM 871 C C . LEU A 1 114 ? -15.712 1.336 13.802 1.00 89.50 114 LEU A C 1
ATOM 873 O O . LEU A 1 114 ? -16.336 1.480 14.854 1.00 89.50 114 LEU A O 1
ATOM 877 N N . LEU A 1 115 ? -16.295 1.514 12.611 1.00 87.94 115 LEU A N 1
ATOM 878 C CA . LEU A 1 115 ? -17.680 1.964 12.450 1.00 87.94 115 LEU A CA 1
ATOM 879 C C . LEU A 1 115 ? -18.705 0.852 12.713 1.00 87.94 115 LEU A C 1
ATOM 881 O O . LEU A 1 115 ? -19.853 1.138 13.059 1.00 87.94 115 LEU A O 1
ATOM 885 N N . SER A 1 116 ? -18.309 -0.416 12.577 1.00 89.19 116 SER A N 1
ATOM 886 C CA . SER A 1 116 ? -19.209 -1.570 12.703 1.00 89.19 116 SER A CA 1
ATOM 887 C C . SER A 1 116 ? -19.914 -1.670 14.059 1.00 89.19 116 SER A C 1
ATOM 889 O O . SER A 1 116 ? -20.984 -2.269 14.141 1.00 89.19 116 SER A O 1
ATOM 891 N N . LYS A 1 117 ? -19.369 -1.029 15.103 1.00 85.56 117 LYS A N 1
ATOM 892 C CA . LYS A 1 117 ? -20.009 -0.912 16.419 1.00 85.56 117 LYS A CA 1
ATOM 893 C C . LYS A 1 117 ? -21.254 -0.016 16.406 1.00 85.56 117 LYS A C 1
ATOM 895 O O . LYS A 1 117 ? -22.183 -0.264 17.167 1.00 85.56 117 LYS A O 1
ATOM 900 N N . GLN A 1 118 ? -21.270 1.023 15.570 1.00 85.69 118 GLN A N 1
ATOM 901 C CA . GLN A 1 118 ? -22.358 2.002 15.502 1.00 85.69 118 GLN A CA 1
ATOM 902 C C . GLN A 1 118 ? -23.304 1.730 14.329 1.00 85.69 118 GLN A C 1
ATOM 904 O O . GLN A 1 118 ? -24.516 1.822 14.493 1.00 85.69 118 GLN A O 1
ATOM 909 N N . ASN A 1 119 ? -22.759 1.345 13.171 1.00 86.56 119 ASN A N 1
ATOM 910 C CA . ASN A 1 119 ? -23.518 1.046 11.956 1.00 86.56 119 ASN A CA 1
ATOM 911 C C . ASN A 1 119 ? -23.096 -0.317 11.377 1.00 86.56 119 ASN A C 1
ATOM 913 O O . ASN A 1 119 ? -22.317 -0.372 10.418 1.00 86.56 119 ASN A O 1
ATOM 917 N N . PRO A 1 120 ? -23.607 -1.433 11.930 1.00 84.12 120 PRO A N 1
ATOM 918 C CA . PRO A 1 120 ? -23.179 -2.773 11.535 1.00 84.12 120 PRO A CA 1
ATOM 919 C C . PRO A 1 120 ? -23.555 -3.108 10.089 1.00 84.12 120 PRO A C 1
ATOM 921 O O . PRO A 1 120 ? -22.791 -3.777 9.404 1.00 84.12 120 PRO A O 1
ATOM 924 N N . THR A 1 121 ? -24.686 -2.608 9.586 1.00 85.06 121 THR A N 1
ATOM 925 C CA . THR A 1 121 ? -25.150 -2.859 8.212 1.00 85.06 121 THR A CA 1
ATOM 926 C C . THR A 1 121 ? -24.203 -2.272 7.168 1.00 85.06 121 THR A C 1
ATOM 928 O O . THR A 1 121 ? -23.787 -2.993 6.264 1.00 85.06 121 THR A O 1
ATOM 931 N N . LEU A 1 122 ? -23.791 -1.009 7.321 1.00 82.56 122 LEU A N 1
ATOM 932 C CA . LEU A 1 122 ? -22.866 -0.343 6.396 1.00 82.56 122 LEU A CA 1
ATOM 933 C C . LEU A 1 122 ? -21.473 -0.976 6.427 1.00 82.56 122 LEU A C 1
ATOM 935 O O . LEU A 1 122 ? -20.926 -1.313 5.380 1.00 82.56 122 LEU A O 1
ATOM 939 N N . ALA A 1 123 ? -20.932 -1.223 7.622 1.00 84.38 123 ALA A N 1
ATOM 940 C CA . ALA A 1 123 ? -19.638 -1.886 7.763 1.00 84.38 123 ALA A CA 1
ATOM 941 C C . ALA A 1 123 ? -19.651 -3.318 7.200 1.00 84.38 123 ALA A C 1
ATOM 943 O O . ALA A 1 123 ? -18.661 -3.792 6.646 1.00 84.38 123 ALA A O 1
ATOM 944 N N . SER A 1 124 ? -20.795 -4.004 7.278 1.00 82.69 124 SER A N 1
ATOM 945 C CA . SER A 1 124 ? -20.992 -5.322 6.673 1.00 82.69 124 SER A CA 1
ATOM 946 C C . SER A 1 124 ? -21.089 -5.298 5.138 1.00 82.69 124 SER A C 1
ATOM 948 O O . SER A 1 124 ? -21.200 -6.353 4.522 1.00 82.69 124 SER A O 1
ATOM 950 N N . MET A 1 125 ? -21.062 -4.146 4.476 1.00 87.62 125 MET A N 1
ATOM 951 C CA . MET A 1 125 ? -20.976 -4.096 3.010 1.00 87.62 125 MET A CA 1
ATOM 952 C C . MET A 1 125 ? -19.550 -3.822 2.536 1.00 87.62 125 MET A C 1
ATOM 954 O O . MET A 1 125 ? -19.166 -4.289 1.470 1.00 87.62 125 MET A O 1
ATOM 958 N N . THR A 1 126 ? -18.762 -3.110 3.339 1.00 89.94 126 THR A N 1
ATOM 959 C CA . THR A 1 126 ? -17.403 -2.679 2.992 1.00 89.94 126 THR A CA 1
ATOM 960 C C . THR A 1 126 ? -16.310 -3.600 3.530 1.00 89.94 126 THR A C 1
ATOM 962 O O . THR A 1 126 ? -15.227 -3.644 2.957 1.00 89.94 126 THR A O 1
ATOM 965 N N . LEU A 1 127 ? -16.575 -4.364 4.597 1.00 88.06 127 LEU A N 1
ATOM 966 C CA . LEU A 1 127 ? -15.636 -5.365 5.111 1.00 88.06 127 LEU A CA 1
ATOM 967 C C . LEU A 1 127 ? -15.535 -6.575 4.193 1.00 88.06 127 LEU A C 1
ATOM 969 O O . LEU A 1 127 ? -16.559 -7.173 3.833 1.00 88.06 127 LEU A O 1
ATOM 973 N N . SER A 1 128 ? -14.305 -7.021 3.938 1.00 90.50 128 SER A N 1
ATOM 974 C CA . SER A 1 128 ? -14.070 -8.302 3.284 1.00 90.50 128 SER A CA 1
ATOM 975 C C . SER A 1 128 ? -14.703 -9.451 4.076 1.00 90.50 128 SER A C 1
ATOM 977 O O . SER A 1 128 ? -14.786 -9.452 5.311 1.00 90.50 128 SER A O 1
ATOM 979 N N . LYS A 1 129 ? -15.201 -10.448 3.340 1.00 88.88 129 LYS A N 1
ATOM 980 C CA . LYS A 1 129 ? -15.864 -11.621 3.922 1.00 88.88 129 LYS A CA 1
ATOM 981 C C . LYS A 1 129 ? -14.916 -12.395 4.840 1.00 88.88 129 LYS A C 1
ATOM 983 O O . LYS A 1 129 ? -15.305 -12.752 5.945 1.00 88.88 129 LYS A O 1
ATOM 988 N N . GLN A 1 130 ? -13.670 -12.577 4.398 1.00 89.75 130 GLN A N 1
ATOM 989 C CA . GLN A 1 130 ? -12.639 -13.279 5.157 1.00 89.75 130 GLN A CA 1
ATOM 990 C C . GLN A 1 130 ? -12.388 -12.605 6.509 1.00 89.75 130 GLN A C 1
ATOM 992 O O . GLN A 1 130 ? -12.414 -13.273 7.540 1.00 89.75 130 GLN A O 1
ATOM 997 N N . LEU A 1 131 ? -12.195 -11.282 6.528 1.00 86.75 131 LEU A N 1
ATOM 998 C CA . LEU A 1 131 ? -11.920 -10.571 7.774 1.00 86.75 131 LEU A CA 1
ATOM 999 C C . LEU A 1 131 ? -13.119 -10.631 8.724 1.00 86.75 131 LEU A C 1
ATOM 1001 O O . LEU A 1 131 ? -12.951 -10.907 9.906 1.00 86.75 131 LEU A O 1
ATOM 1005 N N . ARG A 1 132 ? -14.338 -10.476 8.198 1.00 86.00 132 ARG A N 1
ATOM 1006 C CA . ARG A 1 132 ? -15.573 -10.567 8.988 1.00 86.00 132 ARG A CA 1
ATOM 1007 C C . ARG A 1 132 ? -15.774 -11.927 9.645 1.00 86.00 132 ARG A C 1
ATOM 1009 O O . ARG A 1 132 ? -16.246 -11.973 10.774 1.00 86.00 132 ARG A O 1
ATOM 1016 N N . GLU A 1 133 ? -15.461 -13.012 8.944 1.00 88.31 133 GLU A N 1
ATOM 1017 C CA . GLU A 1 133 ? -15.580 -14.367 9.489 1.00 88.31 133 GLU A CA 1
ATOM 1018 C C . GLU A 1 133 ? -14.546 -14.633 10.591 1.00 88.31 133 GLU A C 1
ATOM 1020 O O . GLU A 1 133 ? -14.844 -15.359 11.535 1.00 88.31 133 GLU A O 1
ATOM 1025 N N . MET A 1 134 ? -13.361 -14.017 10.510 1.00 87.88 134 MET A N 1
ATOM 1026 C CA . MET A 1 134 ? -12.291 -14.203 11.495 1.00 87.88 134 MET A CA 1
ATOM 1027 C C . MET A 1 134 ? -12.434 -13.314 12.735 1.00 87.88 134 MET A C 1
ATOM 1029 O O . MET A 1 134 ? -12.215 -13.785 13.848 1.00 87.88 134 MET A O 1
ATOM 1033 N N . THR A 1 135 ? -12.757 -12.029 12.568 1.00 83.88 135 THR A N 1
ATOM 1034 C CA . THR A 1 135 ? -12.776 -11.060 13.678 1.00 83.88 135 THR A CA 1
ATOM 1035 C C . THR A 1 135 ? -14.186 -10.767 14.184 1.00 83.88 135 THR A C 1
ATOM 1037 O O . THR A 1 135 ? -14.362 -10.453 15.357 1.00 83.88 135 THR A O 1
ATOM 1040 N N . GLY A 1 136 ? -15.207 -10.905 13.337 1.00 81.19 136 GLY A N 1
ATOM 1041 C CA . GLY A 1 136 ? -16.554 -10.433 13.635 1.00 81.19 136 GLY A CA 1
ATOM 1042 C C . GLY A 1 136 ? -16.691 -8.910 13.524 1.00 81.19 136 GLY A C 1
ATOM 1043 O O . GLY A 1 136 ? -15.755 -8.179 13.203 1.00 81.19 136 GLY A O 1
ATOM 1044 N N . ILE A 1 137 ? -17.904 -8.415 13.760 1.00 81.88 137 ILE A N 1
ATOM 1045 C CA . ILE A 1 137 ? -18.200 -6.977 13.793 1.00 81.88 137 ILE A CA 1
ATOM 1046 C C . ILE A 1 137 ? -17.971 -6.408 15.201 1.00 81.88 137 ILE A C 1
ATOM 1048 O O . ILE A 1 137 ? -18.197 -7.084 16.200 1.00 81.88 137 ILE A O 1
ATOM 1052 N N . GLY A 1 138 ? -17.570 -5.143 15.284 1.00 80.75 138 GLY A N 1
ATOM 1053 C CA . GLY A 1 138 ? -17.458 -4.373 16.525 1.00 80.75 138 GLY A CA 1
ATOM 1054 C C . GLY A 1 138 ? -16.161 -4.580 17.308 1.00 80.75 138 GLY A C 1
ATOM 1055 O O . GLY A 1 138 ? -16.126 -4.263 18.495 1.00 80.75 138 GLY A O 1
ATOM 1056 N N . THR A 1 139 ? -15.108 -5.109 16.680 1.00 85.31 139 THR A N 1
ATOM 1057 C CA . THR A 1 139 ? -13.843 -5.446 17.358 1.00 85.31 139 THR A CA 1
ATOM 1058 C C . THR A 1 139 ? -12.942 -4.254 17.656 1.00 85.31 139 THR A C 1
ATOM 1060 O O . THR A 1 139 ? -12.166 -4.309 18.608 1.00 85.31 139 THR A O 1
ATOM 1063 N N . LEU A 1 140 ? -13.039 -3.174 16.876 1.00 85.88 140 LEU A N 1
ATOM 1064 C CA . LEU A 1 140 ? -12.279 -1.945 17.094 1.00 85.88 140 LEU A CA 1
ATOM 1065 C C . LEU A 1 140 ? -13.144 -0.882 17.777 1.00 85.88 140 LEU A C 1
ATOM 1067 O O . LEU A 1 140 ? -14.312 -0.691 17.443 1.00 85.88 140 LEU A O 1
ATOM 1071 N N . GLY A 1 141 ? -12.542 -0.143 18.707 1.00 81.44 141 GLY A N 1
ATOM 1072 C CA . GLY A 1 141 ? -13.138 1.031 19.336 1.00 81.44 141 GLY A CA 1
ATOM 1073 C C . GLY A 1 141 ? -12.137 2.178 19.398 1.00 81.44 141 GLY A C 1
ATOM 1074 O O . GLY A 1 141 ? -10.934 1.949 19.490 1.00 81.44 141 GLY A O 1
ATOM 1075 N N . ALA A 1 142 ? -12.634 3.412 19.360 1.00 84.19 142 ALA A N 1
ATOM 1076 C CA . ALA A 1 142 ? -11.824 4.596 19.610 1.00 84.19 142 ALA A CA 1
ATOM 1077 C C . ALA A 1 142 ? -11.893 4.943 21.100 1.00 84.19 142 ALA A C 1
ATOM 1079 O O . ALA A 1 142 ? -12.985 5.068 21.659 1.00 84.19 142 ALA A O 1
ATOM 1080 N N . SER A 1 143 ? -10.733 5.105 21.733 1.00 85.62 143 SER A N 1
ATOM 1081 C CA . SER A 1 143 ? -10.619 5.649 23.085 1.00 85.62 143 SER A CA 1
ATOM 1082 C C . SER A 1 143 ? -9.856 6.959 23.021 1.00 85.62 143 SER A C 1
ATOM 1084 O O . SER A 1 143 ? -8.882 7.070 22.278 1.00 85.62 143 SER A O 1
ATOM 1086 N N . ARG A 1 144 ? -10.287 7.947 23.807 1.00 85.19 144 ARG A N 1
ATOM 1087 C CA . ARG A 1 144 ? -9.511 9.171 23.988 1.00 85.19 144 ARG A CA 1
ATOM 1088 C C . ARG A 1 144 ? -8.271 8.812 24.801 1.00 85.19 144 ARG A C 1
ATOM 1090 O O . ARG A 1 144 ? -8.401 8.297 25.909 1.00 85.19 144 ARG A O 1
ATOM 1097 N N . LEU A 1 145 ? -7.106 9.031 24.212 1.00 85.06 145 LEU A N 1
ATOM 1098 C CA . LEU A 1 145 ? -5.822 8.946 24.895 1.00 85.06 145 LEU A CA 1
ATOM 1099 C C . LEU A 1 145 ? -5.387 10.353 25.307 1.00 85.06 145 LEU A C 1
ATOM 1101 O O . LEU A 1 145 ? -5.923 11.343 24.793 1.00 85.06 145 LEU A O 1
ATOM 1105 N N . ASP A 1 146 ? -4.449 10.423 26.246 1.00 87.00 146 ASP A N 1
ATOM 1106 C CA . ASP A 1 146 ? -3.788 11.677 26.590 1.00 87.00 146 ASP A CA 1
ATOM 1107 C C . ASP A 1 146 ? -3.063 12.241 25.363 1.00 87.00 146 ASP A C 1
ATOM 1109 O O . ASP A 1 146 ? -2.677 11.498 24.453 1.00 87.00 146 ASP A O 1
ATOM 1113 N N . GLU A 1 147 ? -2.919 13.567 25.325 1.00 81.62 147 GLU A N 1
ATOM 1114 C CA . GLU A 1 147 ? -2.197 14.234 24.245 1.00 81.62 147 GLU A CA 1
ATOM 1115 C C . GLU A 1 147 ? -0.789 13.635 24.119 1.00 81.62 147 GLU A C 1
ATOM 1117 O O . GLU A 1 147 ? -0.135 13.360 25.134 1.00 81.62 147 GLU A O 1
ATOM 1122 N N . PRO A 1 148 ? -0.329 13.368 22.884 1.00 80.81 148 PRO A N 1
ATOM 1123 C CA . PRO A 1 148 ? 0.992 12.804 22.687 1.00 80.81 148 PRO A CA 1
ATOM 1124 C C . PRO A 1 148 ? 2.027 13.765 23.283 1.00 80.81 148 PRO A C 1
ATOM 1126 O O . PRO A 1 148 ? 1.888 14.981 23.172 1.00 80.81 148 PRO A O 1
ATOM 1129 N N . ASN A 1 149 ? 3.069 13.223 23.920 1.00 81.38 149 ASN A N 1
ATOM 1130 C CA . ASN A 1 149 ? 4.146 14.015 24.519 1.00 81.38 149 ASN A CA 1
ATOM 1131 C C . ASN A 1 149 ? 5.084 14.561 23.428 1.00 81.38 149 ASN A C 1
ATOM 1133 O O . ASN A 1 149 ? 6.258 14.196 23.357 1.00 81.38 149 ASN A O 1
ATOM 1137 N N . ILE A 1 150 ? 4.528 15.360 22.520 1.00 84.75 150 ILE A N 1
ATOM 1138 C CA . ILE A 1 150 ? 5.264 16.054 21.474 1.00 84.75 150 ILE A CA 1
ATOM 1139 C C . ILE A 1 150 ? 5.737 17.362 22.087 1.00 84.75 150 ILE A C 1
ATOM 1141 O O . ILE A 1 150 ? 4.963 18.149 22.629 1.00 84.75 150 ILE A O 1
ATOM 1145 N N . THR A 1 151 ? 7.045 17.575 22.049 1.00 88.25 151 THR A N 1
ATOM 1146 C CA . THR A 1 151 ? 7.614 18.838 22.511 1.00 88.25 151 TH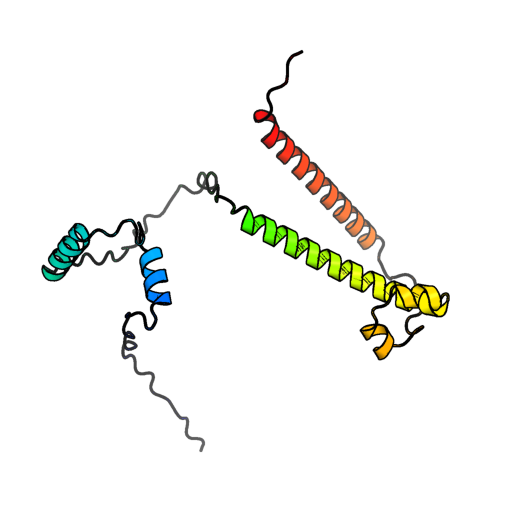R A CA 1
ATOM 1147 C C . THR A 1 151 ? 7.324 19.936 21.482 1.00 88.25 151 THR A C 1
ATOM 1149 O O . THR A 1 151 ? 7.332 19.661 20.281 1.00 88.25 151 THR A O 1
ATOM 1152 N N . PRO A 1 152 ? 7.169 21.207 21.892 1.00 85.56 152 PRO A N 1
ATOM 1153 C CA . PRO A 1 152 ? 6.952 22.306 20.944 1.00 85.56 152 PRO A CA 1
ATOM 1154 C C . PRO A 1 152 ? 8.127 22.496 19.966 1.00 85.56 152 PRO A C 1
ATOM 1156 O O . PRO A 1 152 ? 7.981 23.142 18.934 1.00 85.56 152 PRO A O 1
ATOM 1159 N N . ALA A 1 153 ? 9.306 21.954 20.287 1.00 88.62 153 ALA A N 1
ATOM 1160 C CA . ALA A 1 153 ? 10.446 21.914 19.378 1.00 88.62 153 ALA A CA 1
ATOM 1161 C C . ALA A 1 153 ? 10.241 20.893 18.244 1.00 88.62 153 ALA A C 1
ATOM 1163 O O . ALA A 1 153 ? 10.513 21.213 17.093 1.00 88.62 153 ALA A O 1
ATOM 1164 N N . GLN A 1 154 ? 9.708 19.706 18.553 1.00 88.94 154 GLN A N 1
ATOM 1165 C CA . GLN A 1 154 ? 9.411 18.667 17.560 1.00 88.94 154 GLN A CA 1
ATOM 1166 C C . GLN A 1 154 ? 8.279 19.074 16.613 1.00 88.94 154 GLN A C 1
ATOM 1168 O O . GLN A 1 154 ? 8.337 18.750 15.433 1.00 88.94 154 GLN A O 1
ATOM 1173 N N . GLU A 1 155 ? 7.266 19.799 17.097 1.00 90.69 155 GLU A N 1
ATOM 1174 C CA . GLU A 1 155 ? 6.206 20.326 16.224 1.00 90.69 155 GLU A CA 1
ATOM 1175 C C . GLU A 1 155 ? 6.766 21.308 15.190 1.00 90.69 155 GLU A C 1
ATOM 1177 O O . GLU A 1 155 ? 6.457 21.199 14.005 1.00 90.69 155 GLU A O 1
ATOM 1182 N N . LYS A 1 156 ? 7.647 22.222 15.621 1.00 93.00 156 LYS A N 1
ATOM 1183 C CA . LYS A 1 156 ? 8.327 23.159 14.716 1.00 93.00 156 LYS A CA 1
ATOM 1184 C C . LYS A 1 156 ? 9.227 22.443 13.718 1.00 93.00 156 LYS A C 1
ATOM 1186 O O . LYS A 1 156 ? 9.204 22.777 12.543 1.00 93.00 156 LYS A O 1
ATOM 1191 N N . GLU A 1 157 ? 9.979 21.443 14.167 1.00 93.50 157 GLU A N 1
ATOM 1192 C CA . GLU A 1 157 ? 10.821 20.631 13.285 1.00 93.50 157 GLU A CA 1
ATOM 1193 C C . GLU A 1 157 ? 9.981 19.908 12.219 1.00 93.50 157 GLU A C 1
ATOM 1195 O O . GLU A 1 157 ? 10.316 19.941 11.038 1.00 93.50 157 GLU A O 1
ATOM 1200 N N . GLN A 1 158 ? 8.849 19.307 12.599 1.00 93.06 158 GLN A N 1
ATOM 1201 C CA . GLN A 1 158 ? 7.935 18.667 11.647 1.00 93.06 158 GLN A CA 1
ATOM 1202 C C . GLN A 1 158 ? 7.330 19.667 10.659 1.00 93.06 158 GLN A C 1
ATOM 1204 O O . GLN A 1 158 ? 7.193 19.349 9.476 1.00 93.06 158 GLN A O 1
ATOM 1209 N N . GLU A 1 159 ? 6.987 20.869 11.122 1.00 94.56 159 GLU A N 1
ATOM 1210 C CA . GLU A 1 159 ? 6.500 21.944 10.262 1.00 94.56 159 GLU A CA 1
ATOM 1211 C C . GLU A 1 159 ? 7.573 22.379 9.254 1.00 94.56 159 GLU A C 1
ATOM 1213 O O . GLU A 1 159 ? 7.293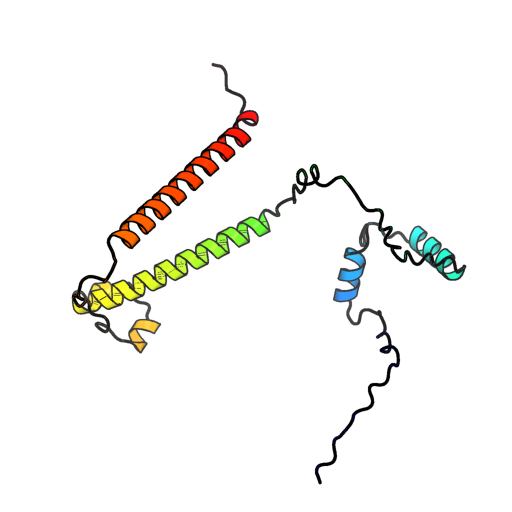 22.464 8.058 1.00 94.56 159 GLU A O 1
ATOM 1218 N N . GLU A 1 160 ? 8.812 22.585 9.702 1.00 96.06 160 GLU A N 1
ATOM 1219 C CA . GLU A 1 160 ? 9.945 22.941 8.843 1.00 96.06 160 GLU A CA 1
ATOM 1220 C C . GLU A 1 160 ? 10.255 21.839 7.821 1.00 96.06 160 GLU A C 1
ATOM 1222 O O . GLU A 1 160 ? 10.484 22.136 6.647 1.00 96.06 160 GLU A O 1
ATOM 1227 N N . ILE A 1 161 ? 10.193 20.564 8.222 1.00 96.56 161 ILE A N 1
ATOM 1228 C CA . ILE A 1 161 ? 10.352 19.422 7.312 1.00 96.56 161 ILE A CA 1
ATOM 1229 C C . ILE A 1 161 ? 9.236 19.418 6.264 1.00 96.56 161 ILE A C 1
ATOM 1231 O O . ILE A 1 161 ? 9.522 19.305 5.071 1.00 96.56 161 ILE A O 1
ATOM 1235 N N . ALA A 1 162 ? 7.977 19.581 6.678 1.00 95.56 162 ALA A N 1
ATOM 1236 C CA . ALA A 1 162 ? 6.844 19.618 5.760 1.00 95.56 162 ALA A CA 1
ATOM 1237 C C . ALA A 1 162 ? 6.973 20.778 4.760 1.00 95.56 162 ALA A C 1
ATOM 1239 O O . ALA A 1 162 ? 6.811 20.584 3.554 1.00 95.56 162 ALA A O 1
ATOM 1240 N N . GLN A 1 163 ? 7.344 21.970 5.234 1.00 96.44 163 GLN A N 1
ATOM 1241 C CA . GLN A 1 163 ? 7.626 23.117 4.372 1.00 96.44 163 GLN A CA 1
ATOM 1242 C C . GLN A 1 163 ? 8.789 22.820 3.413 1.00 96.44 163 GLN A C 1
ATOM 1244 O O . GLN A 1 163 ? 8.662 23.053 2.210 1.00 96.44 163 GLN A O 1
ATOM 1249 N N . GLY A 1 164 ? 9.883 22.233 3.903 1.00 97.06 164 GLY A N 1
ATOM 1250 C CA . GLY A 1 164 ? 11.027 21.822 3.091 1.00 97.06 164 GLY A CA 1
ATOM 1251 C C . GLY A 1 164 ? 10.635 20.874 1.957 1.00 97.06 164 GLY A C 1
ATOM 1252 O O . GLY A 1 164 ? 11.023 21.095 0.810 1.00 97.06 164 GLY A O 1
ATOM 1253 N N . TRP A 1 165 ? 9.795 19.878 2.241 1.00 96.75 165 TRP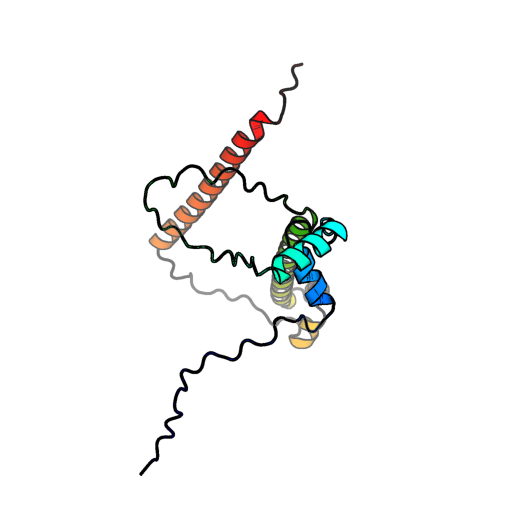 A N 1
ATOM 1254 C CA . TRP A 1 165 ? 9.297 18.933 1.238 1.00 96.75 165 TRP A CA 1
ATOM 1255 C C . TRP A 1 165 ? 8.463 19.638 0.166 1.00 96.75 165 TRP A C 1
ATOM 1257 O O . TRP A 1 165 ? 8.707 19.448 -1.027 1.00 96.75 165 TRP A O 1
ATOM 1267 N N . THR A 1 166 ? 7.546 20.527 0.564 1.00 95.75 166 THR A N 1
ATOM 1268 C CA . THR A 1 166 ? 6.743 21.291 -0.407 1.00 95.75 166 THR A CA 1
ATOM 1269 C C . THR A 1 166 ? 7.605 22.188 -1.299 1.00 95.75 166 THR A C 1
ATOM 1271 O O . THR A 1 166 ? 7.363 22.285 -2.504 1.00 95.75 166 THR A O 1
ATOM 1274 N N . LEU A 1 167 ? 8.653 22.811 -0.749 1.00 96.88 167 LEU A N 1
ATOM 1275 C CA . LEU A 1 167 ? 9.581 23.641 -1.517 1.00 96.88 167 LEU A CA 1
ATOM 1276 C C . LEU A 1 167 ? 10.401 22.809 -2.510 1.00 96.88 167 LEU A C 1
ATOM 1278 O O . LEU A 1 167 ? 10.549 23.221 -3.663 1.00 96.88 167 LEU A O 1
ATOM 1282 N N . MET A 1 168 ? 10.883 21.632 -2.100 1.00 95.50 168 MET A N 1
ATOM 1283 C CA . MET A 1 168 ? 11.594 20.702 -2.985 1.00 95.50 168 MET A CA 1
ATOM 1284 C C . MET A 1 168 ? 10.714 20.254 -4.159 1.00 95.50 168 MET A C 1
ATOM 1286 O O . MET A 1 168 ? 11.172 20.235 -5.304 1.00 95.50 168 MET A O 1
ATOM 1290 N N . GLU A 1 169 ? 9.438 19.957 -3.913 1.00 93.69 169 GLU A N 1
ATOM 1291 C CA . GLU A 1 169 ? 8.484 19.602 -4.969 1.00 93.69 169 GLU A CA 1
ATOM 1292 C C . GLU A 1 169 ? 8.233 20.761 -5.942 1.00 93.69 169 GLU A C 1
ATOM 1294 O O . GLU A 1 169 ? 8.287 20.574 -7.162 1.00 93.69 169 GLU A O 1
ATOM 1299 N N . ILE A 1 170 ? 8.021 21.977 -5.428 1.00 95.31 170 ILE A N 1
ATOM 1300 C CA . ILE A 1 170 ? 7.856 23.181 -6.256 1.00 95.31 170 ILE A CA 1
ATOM 1301 C C . ILE A 1 170 ? 9.104 23.415 -7.115 1.00 95.31 170 ILE A C 1
ATOM 1303 O O . ILE A 1 170 ? 8.991 23.709 -8.310 1.00 95.31 170 ILE A O 1
ATOM 1307 N N . GLN A 1 171 ? 10.296 23.252 -6.538 1.00 94.56 171 GLN A N 1
ATOM 1308 C CA . GLN A 1 171 ? 11.556 23.387 -7.261 1.00 94.56 171 GLN A CA 1
ATOM 1309 C C . GLN A 1 171 ? 11.681 22.332 -8.366 1.00 94.56 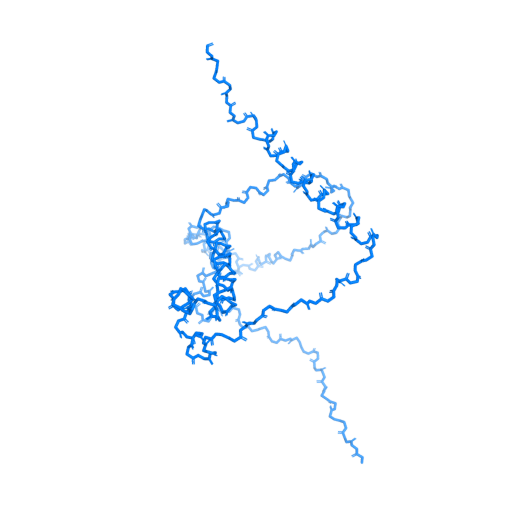171 GLN A C 1
ATOM 1311 O O . GLN A 1 171 ? 12.009 22.687 -9.500 1.00 94.56 171 GLN A O 1
ATOM 1316 N N . LYS A 1 172 ? 11.350 21.068 -8.079 1.00 94.19 172 LYS A N 1
ATOM 1317 C CA . LYS A 1 172 ? 11.341 19.976 -9.064 1.00 94.19 172 LYS A CA 1
ATOM 1318 C C . LYS A 1 172 ? 10.378 20.258 -10.220 1.00 94.19 172 LYS A C 1
ATOM 1320 O O . LYS A 1 172 ? 10.719 20.061 -11.383 1.00 94.19 172 LYS A O 1
ATOM 1325 N N . LEU A 1 173 ? 9.185 20.779 -9.939 1.00 91.19 173 LEU A N 1
ATOM 1326 C CA . LEU A 1 173 ? 8.236 21.182 -10.982 1.00 91.19 173 LEU A CA 1
ATOM 1327 C C . LEU A 1 173 ? 8.766 22.354 -11.819 1.00 91.19 173 LEU A C 1
ATOM 1329 O O . LEU A 1 173 ? 8.608 22.372 -13.043 1.00 91.19 173 LEU A O 1
ATOM 1333 N N . ALA A 1 174 ? 9.415 23.329 -11.182 1.00 90.12 174 ALA A N 1
ATOM 1334 C CA . ALA A 1 174 ? 9.993 24.476 -11.868 1.00 90.12 174 ALA A CA 1
ATOM 1335 C C . ALA A 1 174 ? 11.147 24.077 -12.803 1.00 90.12 174 ALA A C 1
ATOM 1337 O O . ALA A 1 174 ? 11.221 24.596 -13.922 1.00 90.12 174 ALA A O 1
ATOM 1338 N N . THR A 1 175 ? 12.022 23.155 -12.387 1.00 91.25 175 THR A N 1
ATOM 1339 C CA . THR A 1 175 ? 13.107 22.630 -13.232 1.00 91.25 175 THR A CA 1
ATOM 1340 C C . THR A 1 175 ? 12.551 21.806 -14.391 1.00 91.25 175 THR A C 1
ATOM 1342 O O . THR A 1 175 ? 12.881 22.098 -15.540 1.00 91.25 175 THR A O 1
ATOM 1345 N N . LEU A 1 176 ? 11.613 20.886 -14.134 1.00 89.31 176 LEU A N 1
ATOM 1346 C CA . LEU A 1 176 ? 10.935 20.105 -15.179 1.00 89.31 176 LEU A CA 1
ATOM 1347 C C . LEU A 1 176 ? 10.259 21.001 -16.226 1.00 89.31 176 LEU A C 1
ATOM 1349 O O . LEU A 1 176 ? 10.355 20.755 -17.430 1.00 89.31 176 LEU A O 1
ATOM 1353 N N . ARG A 1 177 ? 9.603 22.087 -15.797 1.00 83.50 177 ARG A N 1
ATOM 1354 C CA . ARG A 1 177 ? 8.971 23.044 -16.716 1.00 83.50 177 ARG A CA 1
ATOM 1355 C C . ARG A 1 177 ? 9.990 23.762 -17.597 1.00 83.50 177 ARG A C 1
ATOM 1357 O O . ARG A 1 177 ? 9.723 23.962 -18.780 1.00 83.50 177 ARG A O 1
ATOM 1364 N N . LYS A 1 178 ? 11.131 24.171 -17.033 1.00 85.00 178 LYS A N 1
ATOM 1365 C CA . LYS A 1 178 ? 12.212 24.824 -17.789 1.00 85.00 178 LYS A CA 1
ATOM 1366 C C . LYS A 1 178 ? 12.820 23.870 -18.820 1.00 85.00 178 LYS A C 1
ATOM 1368 O O . LYS A 1 178 ? 12.986 24.277 -19.963 1.00 85.00 178 LYS A O 1
ATOM 1373 N N . LEU A 1 179 ? 13.041 22.609 -18.445 1.00 84.00 179 LEU A N 1
ATOM 1374 C CA . LEU A 1 179 ? 13.548 21.560 -19.338 1.00 84.00 179 LEU A CA 1
ATOM 1375 C C . LEU A 1 179 ? 12.568 21.219 -20.477 1.00 84.00 179 LEU A C 1
ATOM 1377 O O . LEU A 1 179 ? 12.995 20.911 -21.584 1.00 84.00 179 LEU A O 1
ATOM 1381 N N . ARG A 1 180 ? 11.251 21.334 -20.249 1.00 78.19 180 ARG A N 1
ATOM 1382 C CA . ARG A 1 180 ? 10.206 21.091 -21.266 1.00 78.19 180 ARG A CA 1
ATOM 1383 C C . ARG A 1 180 ? 9.888 22.307 -22.154 1.00 78.19 180 ARG A C 1
ATOM 1385 O O . ARG A 1 180 ? 9.310 22.154 -23.226 1.00 78.19 180 ARG A O 1
ATOM 1392 N N . ALA A 1 181 ? 10.242 23.524 -21.739 1.00 69.12 181 ALA A N 1
ATOM 1393 C CA . ALA A 1 181 ? 9.955 24.753 -22.486 1.00 69.12 181 ALA A CA 1
ATOM 1394 C C . ALA A 1 181 ? 10.529 24.836 -23.926 1.00 69.12 181 ALA A C 1
ATOM 1396 O O . ALA A 1 181 ? 9.833 25.410 -24.766 1.00 69.12 181 ALA A O 1
ATOM 1397 N N . PRO A 1 182 ? 11.718 24.295 -24.273 1.00 66.12 182 PRO A N 1
ATOM 1398 C CA . PRO A 1 182 ? 12.220 24.358 -25.650 1.00 66.12 182 PRO A CA 1
ATOM 1399 C C . PRO A 1 182 ? 11.481 23.428 -26.632 1.00 66.12 182 PRO A C 1
ATOM 1401 O O . PRO A 1 182 ? 11.618 23.604 -27.838 1.00 66.12 182 PRO A O 1
ATOM 1404 N N . SER A 1 183 ? 10.672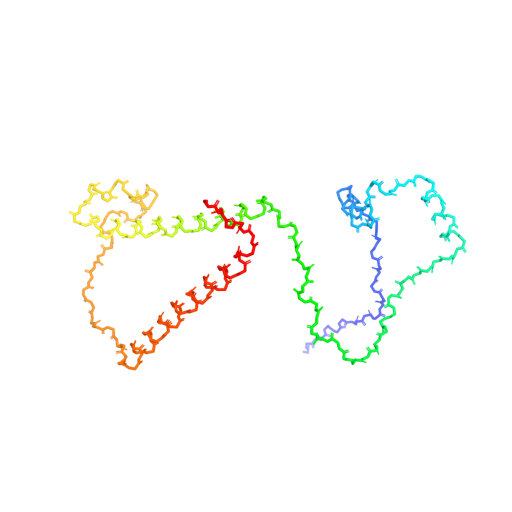 22.469 -26.159 1.00 61.41 183 SER A N 1
ATOM 1405 C CA . SER A 1 183 ? 10.037 21.449 -27.011 1.00 61.41 183 SER A CA 1
ATOM 1406 C C . SER A 1 183 ? 8.620 21.800 -27.494 1.00 61.41 183 SER A C 1
ATOM 1408 O O . SER A 1 183 ? 7.988 20.991 -28.171 1.00 61.41 183 SER A O 1
ATOM 1410 N N . PHE A 1 184 ? 8.086 22.974 -27.137 1.00 59.34 184 PHE A N 1
ATOM 1411 C CA . PHE A 1 184 ? 6.765 23.436 -27.578 1.00 59.34 184 PHE A CA 1
ATOM 1412 C C . PHE A 1 184 ? 6.897 24.756 -28.354 1.00 59.34 184 PHE A C 1
ATOM 1414 O O . PHE A 1 184 ? 7.163 25.794 -27.740 1.00 59.34 184 PHE A O 1
ATOM 1421 N N . PRO A 1 185 ? 6.696 24.772 -29.689 1.00 61.91 185 PRO A N 1
ATOM 1422 C CA . PRO A 1 185 ? 6.693 26.020 -30.437 1.00 61.91 185 PRO A CA 1
ATOM 1423 C C . PRO A 1 185 ? 5.511 26.871 -29.969 1.00 61.91 185 PRO A C 1
ATOM 1425 O O . PRO A 1 185 ? 4.359 26.425 -29.969 1.00 61.91 185 PRO A O 1
ATOM 1428 N N . ARG A 1 186 ? 5.791 28.112 -29.553 1.00 62.00 186 ARG A N 1
ATOM 1429 C CA . ARG A 1 186 ? 4.744 29.102 -29.286 1.00 62.00 186 ARG A CA 1
ATOM 1430 C C . ARG A 1 186 ? 3.954 29.283 -30.581 1.00 62.00 186 ARG A C 1
ATOM 1432 O O . ARG A 1 186 ? 4.487 29.810 -31.550 1.00 62.00 186 ARG A O 1
ATOM 1439 N N . ARG A 1 187 ? 2.699 28.828 -30.607 1.00 60.91 187 ARG A N 1
ATOM 1440 C CA . ARG A 1 187 ? 1.760 29.134 -31.692 1.00 60.91 187 ARG A CA 1
ATOM 1441 C C . ARG A 1 187 ? 1.562 30.652 -31.706 1.00 60.91 187 ARG A C 1
ATOM 1443 O O . ARG A 1 187 ? 0.870 31.183 -30.843 1.00 60.91 187 ARG A O 1
ATOM 1450 N N . SER A 1 188 ? 2.228 31.340 -32.629 1.00 61.38 188 SER A N 1
ATOM 1451 C CA . SER A 1 188 ? 1.928 32.729 -32.962 1.00 61.38 188 SER A CA 1
ATOM 1452 C C . SER A 1 188 ? 0.534 32.776 -33.588 1.00 61.38 188 SER A C 1
ATOM 1454 O O . SER A 1 188 ? 0.282 32.050 -34.554 1.00 61.38 188 SER A O 1
ATOM 1456 N N . MET A 1 189 ? -0.362 33.565 -32.995 1.00 51.66 189 MET A N 1
ATOM 1457 C CA . MET A 1 189 ? -1.588 34.031 -33.653 1.00 51.66 189 MET A CA 1
ATOM 1458 C C . MET A 1 189 ? -1.252 35.105 -34.680 1.00 51.66 189 MET A C 1
ATOM 1460 O O . MET A 1 189 ? -0.280 35.854 -34.427 1.00 51.66 189 MET A O 1
#

pLDDT: mean 75.44, std 18.36, range [33.91, 97.06]

InterPro domains:
  IPR019313 Mediator complex, subunit Med17 [PF10156] (3-176)

Foldseek 3Di:
DDDDPDDDPPPDPDPDPPPDDPDPVVVQVVQCPPVCRPNNDDPVVVVVVVVCVVVVVPPPPPVPPPPPDDDDPDPDPPDPPVVPPPVNVVVVVVVVVVVVVVVVLVVQQVVLLACCLPVVPVSVVSHDPVVCVVQNHNNDYDDDDPDPPQDPVNVVVVVVVVVVVVVVVVVVVVVVCVVCVVVDPDPDD

Organism: Bionectria ochroleuca (NCBI:txid29856)

Radius of gyration: 32.69 Å; chains: 1; bounding box: 72×69×70 Å

Secondary structure (DSSP, 8-state):
-----------PPPP----S-SSHHHHHHHHHHSTTHHHH--HHHHHHHHHHHHTT----------------TTS-SS-------HHHHHHHHHHHHHHHHHHHHHHHHHHHHHHTTT-HHHHHHHS-HHHHHHH-SS-----PPPPP---HHHHHHHHHHHHHHHHHHHHHHHHHHHHHGGGS-----

Sequence (189 aa):
MASEESTPLSLRPVPVADRKPKNLAEFIARINAQPGGFRGLTETKLREEAVELENGNSTAEDDDVDMSDGEGEDEAEEQEAQTIDPVQVRNEVLTEIEQASRWAGTILETLSLLLSKQNPTLASMTLSKQLREMTGIGTLGASRLDEPNITPAQEKEQEEIAQGWTLMEIQKLATLRKLRAPSFPRRSM